Protein AF-A0A9D8MTL0-F1 (afdb_monomer)

pLDDT: mean 80.17, std 18.73, range [33.59, 98.31]

Secondary structure (DSSP, 8-state):
-PPP---HHHHHHHHHTS-HHHHHHHHHHH-HHHH---HHHH-SSHHHHHHHH-TTSHHHHHHHHHHTS---HHHHHHHHHHHHHHHHHTT----TTSS---B---PPPPPHHHHHHS-HHHHHHPPP-----S-----SSS-----S-SSS----SS--S--BSSHHHHHHHHHHTHHHHHHHHH-

Mean predicted aligned error: 11.47 Å

Foldseek 3Di:
DDDDDDDLVRLLVQCVPDDPVSVVVSCVVPNVVSNDDQLLVQCLDLVSLCVQQDCPHPLNVVLVVPVVDPDALLVNLVSSLVSSLCSNQVNDDDDPPPDADWAAQDADADAPVRLVVDDPVVVVLDDHDHDDDDDPPPPPPDDDDDDPDDPPDDPDPDDDPRIHRDNVSNSSSCPSSVVSVCSNVPD

Sequence (187 aa):
MKELKISVENARAAYDNTDANGRELLEHLLGKEIFAQDIKDRVKTFEDAVKVLGNDNQAVIDYYAVADKTCTEDILAMCQLRVIAEALNEGWRPKFDGDECRFYPWFYIYTKKEYEELDEDEKKECRVVGRSGSHAYADGGVAYAYASDASSFSHTYVGSRLAFKTRELAEYCGKQFIEIWEKWLFA

Solvent-accessible surface area (backbone atoms only — not comparable to full-atom values): 11852 Å² total; per-residue (Å²): 134,88,84,86,86,81,53,70,68,59,52,44,53,51,47,73,74,43,57,74,68,53,33,55,51,47,32,72,74,65,41,58,71,76,66,59,67,57,56,73,80,61,42,74,50,70,67,33,16,45,65,72,57,35,80,83,30,65,54,45,45,52,34,53,64,48,65,78,44,99,63,57,67,28,61,51,24,48,35,51,51,50,30,39,43,50,39,67,34,70,80,64,73,93,64,97,84,68,93,66,73,74,22,51,61,78,85,82,71,46,39,74,67,59,52,69,72,45,53,77,66,55,48,73,73,52,74,90,50,78,62,88,79,78,84,85,83,65,96,65,95,79,77,87,83,92,78,94,77,92,75,89,81,76,91,66,93,70,76,69,97,60,63,21,84,39,63,66,56,12,50,47,52,45,63,71,43,37,74,44,50,48,38,43,75,70,108

Radius of gyration: 22.44 Å; Cα contacts (8 Å, |Δi|>4): 165; chains: 1; bounding box: 57×42×73 Å

Structure (mmCIF, N/CA/C/O backbone):
data_AF-A0A9D8MTL0-F1
#
_entry.id   AF-A0A9D8MTL0-F1
#
loop_
_atom_site.group_PDB
_atom_site.id
_atom_site.type_symbol
_atom_site.label_atom_id
_atom_site.label_alt_id
_atom_site.label_comp_id
_atom_site.label_asym_id
_atom_site.label_entity_id
_atom_site.label_seq_id
_atom_site.pdbx_PDB_ins_code
_atom_site.Cartn_x
_atom_site.Cartn_y
_atom_site.Cartn_z
_atom_site.occupancy
_atom_site.B_iso_or_equiv
_atom_site.auth_seq_id
_atom_site.auth_comp_id
_atom_site.auth_asym_id
_atom_site.auth_atom_id
_atom_site.pdbx_PDB_model_num
ATOM 1 N N . MET A 1 1 ? -28.447 12.277 35.520 1.00 63.25 1 MET A N 1
ATOM 2 C CA . MET A 1 1 ? -27.438 11.325 35.007 1.00 63.25 1 MET A CA 1
ATOM 3 C C . MET A 1 1 ? -26.127 12.095 34.885 1.00 63.25 1 MET A C 1
ATOM 5 O O . MET A 1 1 ? -26.194 13.246 34.474 1.00 63.25 1 MET A O 1
ATOM 9 N N . LYS A 1 2 ? -24.984 11.561 35.335 1.00 84.50 2 LYS A N 1
ATOM 10 C CA . LYS A 1 2 ? -23.681 12.218 35.115 1.00 84.50 2 LYS A CA 1
ATOM 11 C C . LYS A 1 2 ? -23.137 11.740 33.771 1.00 84.50 2 LYS A C 1
ATOM 13 O O . LYS A 1 2 ? -23.055 10.535 33.568 1.00 84.50 2 LYS A O 1
ATOM 18 N N . GLU A 1 3 ? -22.794 12.665 32.884 1.00 87.12 3 GLU A N 1
ATOM 19 C CA . GLU A 1 3 ? -22.150 12.347 31.607 1.00 87.12 3 GLU A CA 1
ATOM 20 C C . GLU A 1 3 ? -20.628 12.336 31.766 1.00 87.12 3 GLU A C 1
ATOM 22 O O . GLU A 1 3 ? -20.051 13.240 32.375 1.00 87.12 3 GLU A O 1
ATOM 27 N N . LEU A 1 4 ? -19.986 11.314 31.202 1.00 86.19 4 LEU A N 1
ATOM 28 C CA . LEU A 1 4 ? -18.536 11.225 31.052 1.00 86.19 4 LEU A CA 1
ATOM 29 C C . LEU A 1 4 ? -18.174 11.650 29.628 1.00 8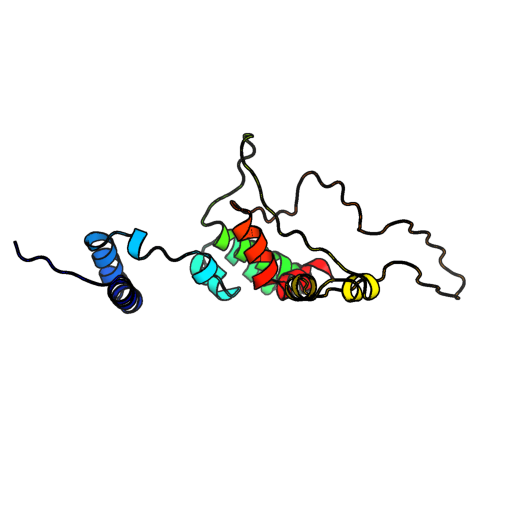6.19 4 LEU A C 1
ATOM 31 O O . LEU A 1 4 ? -18.710 11.107 28.667 1.00 86.19 4 LEU A O 1
ATOM 35 N N . LYS A 1 5 ? -17.270 12.624 29.497 1.00 91.25 5 LYS A N 1
ATOM 36 C CA . LYS A 1 5 ? -16.752 13.102 28.208 1.00 91.25 5 LYS A CA 1
ATOM 37 C C . LYS A 1 5 ? -15.286 12.694 28.082 1.00 91.25 5 LYS A C 1
ATOM 39 O O . LYS A 1 5 ? -14.500 12.987 28.980 1.00 91.25 5 LYS A O 1
ATOM 44 N N . ILE A 1 6 ? -14.931 12.044 26.979 1.00 92.25 6 ILE A N 1
ATOM 45 C CA . ILE A 1 6 ? -13.561 11.651 26.628 1.00 92.25 6 ILE A CA 1
ATOM 46 C C . ILE A 1 6 ? -13.243 12.174 25.221 1.00 92.25 6 ILE A C 1
ATOM 48 O O . ILE A 1 6 ? -14.133 12.217 24.373 1.00 92.25 6 ILE A O 1
ATOM 52 N N . SER A 1 7 ? -12.005 12.614 24.973 1.00 93.38 7 SER A N 1
ATOM 53 C CA . SER A 1 7 ? -11.565 12.974 23.619 1.00 93.38 7 SER A CA 1
ATOM 54 C C . SER A 1 7 ? -11.180 11.729 22.819 1.00 93.38 7 SER A C 1
ATOM 56 O O . SER A 1 7 ? -10.768 10.715 23.387 1.00 93.38 7 SER A O 1
ATOM 58 N N . VAL A 1 8 ? -11.266 11.820 21.490 1.00 88.19 8 VAL A N 1
ATOM 59 C CA . VAL A 1 8 ? -10.846 10.735 20.589 1.00 88.19 8 VAL A CA 1
ATOM 60 C C . VAL A 1 8 ? -9.357 10.424 20.761 1.00 88.19 8 VAL A C 1
ATOM 62 O O . VAL A 1 8 ? -8.993 9.252 20.774 1.00 88.19 8 VAL A O 1
ATOM 65 N N . GLU A 1 9 ? -8.497 11.431 20.966 1.00 90.38 9 GLU A N 1
ATOM 66 C CA . GLU A 1 9 ? -7.064 11.181 21.185 1.00 90.38 9 GLU A CA 1
ATOM 67 C C . GLU A 1 9 ? -6.814 10.372 22.460 1.00 90.38 9 GLU A C 1
ATOM 69 O O . GLU A 1 9 ? -6.042 9.418 22.434 1.00 90.38 9 GLU A O 1
ATOM 74 N N . ASN A 1 10 ? -7.503 10.695 23.559 1.00 94.06 10 ASN A N 1
ATOM 75 C CA . ASN A 1 10 ? -7.349 9.963 24.817 1.00 94.06 10 ASN A CA 1
ATOM 76 C C . ASN A 1 10 ? -7.907 8.539 24.717 1.00 94.06 10 ASN A C 1
ATOM 78 O O . ASN A 1 10 ? -7.313 7.610 25.262 1.00 94.06 10 ASN A O 1
ATOM 82 N N . ALA A 1 11 ? -9.023 8.356 24.003 1.00 93.06 11 ALA A N 1
ATOM 83 C CA . ALA A 1 11 ? -9.570 7.032 23.730 1.00 93.06 11 ALA A CA 1
ATOM 84 C C . ALA A 1 11 ? -8.576 6.180 22.924 1.00 93.06 11 ALA A C 1
ATOM 86 O O . ALA A 1 11 ? -8.290 5.047 23.309 1.00 93.06 11 ALA A O 1
ATOM 87 N N . ARG A 1 12 ? -7.995 6.735 21.852 1.00 89.75 12 ARG A N 1
ATOM 88 C CA . ARG A 1 12 ? -6.985 6.053 21.025 1.00 89.75 12 ARG A CA 1
ATOM 89 C C . ARG A 1 12 ? -5.712 5.745 21.807 1.00 89.75 12 ARG A C 1
ATOM 91 O O . ARG A 1 12 ? -5.243 4.618 21.766 1.00 89.75 12 ARG A O 1
ATOM 98 N N . ALA A 1 13 ? -5.214 6.689 22.603 1.00 92.19 13 ALA A N 1
ATOM 99 C CA . ALA A 1 13 ? -4.054 6.451 23.455 1.00 92.19 13 ALA A CA 1
ATOM 100 C C . ALA A 1 13 ? -4.301 5.304 24.451 1.00 92.19 13 ALA A C 1
ATOM 102 O O . ALA A 1 13 ? -3.425 4.463 24.642 1.00 92.19 13 ALA A O 1
ATOM 103 N N . ALA A 1 14 ? -5.491 5.225 25.057 1.00 93.81 14 ALA A N 1
ATOM 104 C CA . ALA A 1 14 ? -5.854 4.103 25.922 1.00 93.81 14 ALA A CA 1
ATOM 105 C C . ALA A 1 14 ? -5.923 2.774 25.149 1.00 93.81 14 ALA A C 1
ATOM 107 O O . ALA A 1 14 ? -5.453 1.753 25.645 1.00 93.81 14 ALA A O 1
ATOM 108 N N . TYR A 1 15 ? -6.459 2.802 23.927 1.00 91.81 15 TYR A N 1
ATOM 109 C CA . TYR A 1 15 ? -6.563 1.645 23.037 1.00 91.81 15 TYR A CA 1
ATOM 110 C C . TYR A 1 15 ? -5.197 1.092 22.596 1.00 91.81 15 TYR A C 1
ATOM 112 O O . TYR A 1 15 ? -4.970 -0.122 22.587 1.00 91.81 15 TYR A O 1
ATOM 120 N N . ASP A 1 16 ? -4.257 1.982 22.284 1.00 85.75 16 ASP A N 1
ATOM 121 C CA . ASP A 1 16 ? -2.909 1.614 21.848 1.00 85.75 16 ASP A CA 1
ATOM 122 C C . ASP A 1 16 ? -2.060 1.056 23.003 1.00 85.75 16 ASP A C 1
ATOM 124 O O . ASP A 1 16 ? -1.226 0.176 22.787 1.00 85.75 16 ASP A O 1
ATOM 128 N N . ASN A 1 17 ? -2.313 1.512 24.237 1.00 92.38 17 ASN A N 1
ATOM 129 C CA . ASN A 1 17 ? -1.558 1.147 25.444 1.00 92.38 17 ASN A CA 1
ATOM 130 C C . ASN A 1 17 ? -2.223 0.054 26.301 1.00 92.38 17 ASN A C 1
ATOM 132 O O . ASN A 1 17 ? -1.900 -0.089 27.483 1.00 92.38 17 ASN A O 1
ATOM 136 N N . THR A 1 18 ? -3.150 -0.717 25.736 1.00 90.94 18 THR A N 1
ATOM 137 C CA . THR A 1 18 ? -3.820 -1.816 26.441 1.00 90.94 18 THR A CA 1
ATOM 138 C C . THR A 1 18 ? -3.686 -3.154 25.709 1.00 90.94 18 THR A C 1
ATOM 140 O O . THR A 1 18 ? -3.213 -3.221 24.571 1.00 90.94 18 THR A O 1
ATOM 143 N N . ASP A 1 19 ? -4.045 -4.236 26.398 1.00 87.50 19 ASP A N 1
ATOM 144 C CA . ASP A 1 19 ? -4.010 -5.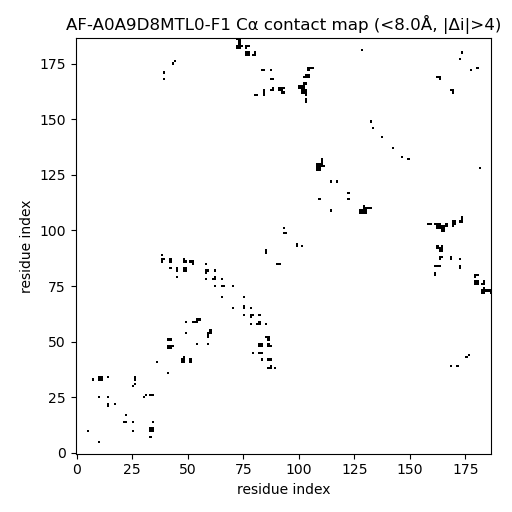599 25.869 1.00 87.50 19 ASP A CA 1
ATOM 145 C C . ASP A 1 19 ? -5.276 -5.928 25.052 1.00 87.50 19 ASP A C 1
ATOM 147 O O . ASP A 1 19 ? -6.137 -5.077 24.825 1.00 87.50 19 ASP A O 1
ATOM 151 N N . ALA A 1 20 ? -5.398 -7.167 24.567 1.00 84.44 20 ALA A N 1
ATOM 152 C CA . ALA A 1 20 ? -6.538 -7.572 23.742 1.00 84.44 20 ALA A CA 1
ATOM 153 C C . ALA A 1 20 ? -7.890 -7.403 24.463 1.00 84.44 20 ALA A C 1
ATOM 155 O O . ALA A 1 20 ? -8.849 -6.936 23.851 1.00 84.44 20 ALA A O 1
ATOM 156 N N . ASN A 1 21 ? -7.945 -7.708 25.763 1.00 92.50 21 ASN A N 1
ATOM 157 C CA . ASN A 1 21 ? -9.164 -7.580 26.561 1.00 92.50 21 ASN A CA 1
ATOM 158 C C . ASN A 1 21 ? -9.529 -6.105 26.771 1.00 92.50 21 ASN A C 1
ATOM 160 O O . ASN A 1 21 ? -10.698 -5.729 26.687 1.00 92.50 21 ASN A O 1
ATOM 164 N N . GLY A 1 22 ? -8.534 -5.251 27.024 1.00 93.38 22 GLY A N 1
ATOM 165 C CA . GLY A 1 22 ? -8.748 -3.812 27.141 1.00 93.38 22 GLY A CA 1
ATOM 166 C C . GLY A 1 22 ? -9.211 -3.178 25.831 1.00 93.38 22 GLY A C 1
ATOM 167 O O . GLY A 1 22 ? -10.090 -2.317 25.847 1.00 93.38 22 GLY A O 1
ATOM 168 N N . ARG A 1 23 ? -8.686 -3.638 24.691 1.00 91.06 23 ARG A N 1
ATOM 169 C CA . ARG A 1 23 ? -9.137 -3.198 23.364 1.00 91.06 23 ARG A CA 1
ATOM 170 C C . ARG A 1 23 ? -10.587 -3.586 23.114 1.00 91.06 23 ARG A C 1
ATOM 172 O O . ARG A 1 23 ? -11.375 -2.722 22.746 1.00 91.06 23 ARG A O 1
ATOM 179 N N . GLU A 1 24 ? -10.957 -4.835 23.386 1.00 92.38 24 GLU A N 1
ATOM 180 C CA . GLU A 1 24 ? -12.338 -5.309 23.236 1.00 92.38 24 GLU A CA 1
ATOM 181 C C . GLU A 1 24 ? -13.316 -4.512 24.116 1.00 92.38 24 GLU A C 1
ATOM 183 O O . GLU A 1 24 ? -14.379 -4.093 23.654 1.00 92.38 24 GLU A O 1
ATOM 188 N N . LEU A 1 25 ? -12.932 -4.219 25.364 1.00 95.69 25 LEU A N 1
ATOM 189 C CA . LEU A 1 25 ? -13.728 -3.377 26.257 1.00 95.69 25 LEU A CA 1
ATOM 190 C C . LEU A 1 25 ? -13.912 -1.959 25.698 1.00 95.69 25 LEU A C 1
ATOM 192 O O . LEU A 1 25 ? -15.022 -1.426 25.721 1.00 95.69 25 LEU A O 1
ATOM 196 N N . LEU A 1 26 ? -12.840 -1.335 25.205 1.00 94.94 26 LEU A N 1
ATOM 197 C CA . LEU A 1 26 ? -12.890 0.016 24.645 1.00 94.94 26 LEU A CA 1
ATOM 198 C C . LEU A 1 26 ? -13.729 0.069 23.364 1.00 94.94 26 LEU A C 1
ATOM 200 O O . LEU A 1 26 ? -14.553 0.973 23.231 1.00 94.94 26 LEU A O 1
ATOM 204 N N . GLU A 1 27 ? -13.596 -0.918 22.477 1.00 93.38 27 GLU A N 1
ATOM 205 C CA . GLU A 1 27 ? -14.459 -1.084 21.302 1.00 93.38 27 GLU A CA 1
ATOM 206 C C . GLU A 1 27 ? -15.937 -1.196 21.688 1.00 93.38 27 GLU A C 1
ATOM 208 O O . GLU A 1 27 ? -16.784 -0.560 21.063 1.00 93.38 27 GLU A O 1
ATOM 213 N N . HIS A 1 28 ? -16.259 -1.970 22.729 1.00 95.69 28 HIS A N 1
ATOM 214 C CA . HIS A 1 28 ? -17.636 -2.143 23.192 1.00 95.69 28 HIS A CA 1
ATOM 215 C C . HIS A 1 28 ? -18.212 -0.871 23.837 1.00 95.69 28 HIS A C 1
ATOM 217 O O . HIS A 1 28 ? -19.406 -0.600 23.721 1.00 95.69 28 HIS A O 1
ATOM 223 N N . LEU A 1 29 ? -17.384 -0.089 24.536 1.00 94.19 29 LEU A N 1
ATOM 224 C CA . LEU A 1 29 ? -17.818 1.135 25.218 1.00 94.19 29 LEU A CA 1
ATOM 225 C C . LEU A 1 29 ? -17.939 2.341 24.285 1.00 94.19 29 LEU A C 1
ATOM 227 O O . LEU A 1 29 ? -18.818 3.177 24.491 1.00 94.19 29 LEU A O 1
ATOM 231 N N . LEU A 1 30 ? -17.026 2.464 23.321 1.00 92.81 30 LEU A N 1
ATOM 232 C CA . LEU A 1 30 ? -16.841 3.681 22.529 1.00 92.81 30 LEU A CA 1
ATOM 233 C C . LEU A 1 30 ? -17.130 3.485 21.036 1.00 92.81 30 LEU A C 1
ATOM 235 O O . LEU A 1 30 ? -17.193 4.474 20.316 1.00 92.81 30 LEU A O 1
ATOM 239 N N . GLY A 1 31 ? -17.346 2.249 20.586 1.00 91.00 31 GLY A N 1
ATOM 240 C CA . GLY A 1 31 ? -17.546 1.919 19.178 1.00 91.00 31 GLY A CA 1
ATOM 241 C C . GLY A 1 31 ? -16.225 1.654 18.456 1.00 91.00 31 GLY A C 1
ATOM 242 O O . GLY A 1 31 ? -15.218 2.336 18.665 1.00 91.00 31 GLY A O 1
ATOM 243 N N . LYS A 1 32 ? -16.213 0.638 17.587 1.00 87.25 32 LYS A N 1
ATOM 244 C CA . LYS A 1 32 ? -15.017 0.228 16.824 1.00 87.25 32 LYS A CA 1
ATOM 245 C C . LYS A 1 32 ? -14.547 1.320 15.867 1.00 87.25 32 LYS A C 1
ATOM 247 O O . LYS A 1 32 ? -13.356 1.470 15.621 1.00 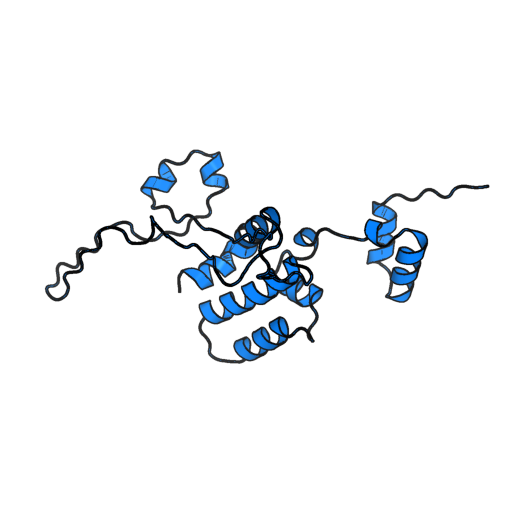87.25 32 LYS A O 1
ATOM 252 N N . GLU A 1 33 ? -15.482 2.110 15.356 1.00 85.00 33 GLU A N 1
ATOM 253 C CA . GLU A 1 33 ? -15.264 3.208 14.423 1.00 85.00 33 GLU A CA 1
ATOM 254 C C . GLU A 1 33 ? -14.384 4.327 14.993 1.00 85.00 33 GLU A C 1
ATOM 256 O O . GLU A 1 33 ? -13.641 4.952 14.241 1.00 85.00 33 GLU A O 1
ATOM 261 N N . ILE A 1 34 ? -14.386 4.548 16.314 1.00 85.75 34 ILE A N 1
ATOM 262 C CA . ILE A 1 34 ? -13.514 5.552 16.950 1.00 85.75 34 ILE A CA 1
ATOM 263 C C . ILE A 1 34 ? -12.036 5.146 16.836 1.00 85.75 34 ILE A C 1
ATOM 265 O O . ILE A 1 34 ? -11.143 5.996 16.688 1.00 85.75 34 ILE A O 1
ATOM 269 N N . PHE A 1 35 ? -11.789 3.837 16.857 1.00 84.81 35 PHE A N 1
ATOM 270 C CA . PHE A 1 35 ? -10.465 3.227 16.763 1.00 84.81 35 PHE A CA 1
ATOM 271 C C . PHE A 1 35 ? -10.103 2.802 15.341 1.00 84.81 35 PHE A C 1
ATOM 273 O O . PHE A 1 35 ? -8.955 2.428 15.100 1.00 84.81 35 PHE A O 1
ATOM 280 N N . ALA A 1 36 ? -11.039 2.895 14.391 1.00 78.81 36 ALA A N 1
ATOM 281 C CA . ALA A 1 36 ? -10.755 2.683 12.983 1.00 78.81 36 ALA A CA 1
ATOM 282 C C . ALA A 1 36 ? -9.761 3.756 12.513 1.00 78.81 36 ALA A C 1
ATOM 284 O O . ALA A 1 36 ? -10.078 4.943 12.401 1.00 78.81 36 ALA A O 1
ATOM 285 N N . GLN A 1 37 ? -8.518 3.334 12.302 1.00 80.69 37 GLN A N 1
ATOM 286 C CA . GLN A 1 37 ? -7.493 4.147 11.666 1.00 80.69 37 GLN A CA 1
ATOM 287 C C . GLN A 1 37 ? -7.555 3.928 10.159 1.00 80.69 37 GLN A C 1
ATOM 289 O O . GLN A 1 37 ? -7.810 2.810 9.702 1.00 80.69 37 GLN A O 1
ATOM 294 N N . ASP A 1 38 ? -7.289 4.992 9.406 1.00 89.31 38 ASP A N 1
ATOM 295 C CA . ASP A 1 38 ? -7.138 4.896 7.961 1.00 89.31 38 ASP A CA 1
ATOM 296 C C . ASP A 1 38 ? -6.025 3.884 7.640 1.00 89.31 38 ASP A C 1
ATOM 298 O O . ASP A 1 38 ? -4.966 3.861 8.277 1.00 89.31 38 ASP A O 1
ATOM 302 N N . ILE A 1 39 ? -6.264 3.009 6.666 1.00 93.94 39 ILE A N 1
ATOM 303 C CA . ILE A 1 39 ? -5.302 1.974 6.292 1.00 93.94 39 ILE A CA 1
ATOM 304 C C . ILE A 1 39 ? -3.957 2.563 5.832 1.00 93.94 39 ILE A C 1
ATOM 306 O O . ILE A 1 39 ? -2.916 1.956 6.074 1.00 93.94 39 ILE A O 1
ATOM 310 N N . LYS A 1 40 ? -3.950 3.777 5.268 1.00 94.94 40 LYS A N 1
ATOM 311 C CA . LYS A 1 40 ? -2.738 4.518 4.879 1.00 94.94 40 LYS A CA 1
ATOM 312 C C . LYS A 1 40 ? -1.935 5.021 6.085 1.00 94.94 40 LYS A C 1
ATOM 314 O O . LYS A 1 40 ? -0.731 5.239 5.978 1.00 94.94 40 LYS A O 1
ATOM 319 N N . ASP A 1 41 ? -2.571 5.200 7.242 1.00 92.81 41 ASP A N 1
ATOM 320 C CA . ASP A 1 41 ? -1.857 5.522 8.483 1.00 92.81 41 ASP A CA 1
ATOM 321 C C . ASP A 1 41 ? -1.221 4.278 9.103 1.00 92.81 41 ASP A C 1
ATOM 323 O O . ASP A 1 41 ? -0.173 4.372 9.747 1.00 92.81 41 ASP A O 1
ATOM 327 N N . ARG A 1 42 ? -1.847 3.119 8.878 1.00 93.94 42 ARG A N 1
ATOM 328 C CA . ARG A 1 42 ? -1.421 1.818 9.399 1.00 93.94 42 ARG A CA 1
ATOM 329 C C . ARG A 1 42 ? -0.364 1.131 8.542 1.00 93.94 42 ARG A C 1
ATOM 331 O O . ARG A 1 42 ? 0.342 0.300 9.091 1.00 93.94 42 ARG A O 1
ATOM 338 N N . VAL A 1 43 ? -0.291 1.423 7.240 1.00 97.44 43 VAL A N 1
ATOM 339 C CA . VAL A 1 43 ? 0.586 0.746 6.268 1.00 97.44 43 VAL A CA 1
ATOM 340 C C . VAL A 1 43 ? 1.503 1.761 5.589 1.00 97.44 43 VAL A C 1
ATOM 342 O O . VAL A 1 43 ? 1.185 2.252 4.510 1.00 97.44 43 VAL A O 1
ATOM 345 N N . LYS A 1 44 ? 2.647 2.071 6.214 1.00 97.31 44 LYS A N 1
ATOM 346 C CA . LYS A 1 44 ? 3.657 3.001 5.670 1.00 97.31 44 LYS A CA 1
ATOM 347 C C . LYS A 1 44 ? 4.895 2.277 5.158 1.00 97.31 44 LYS A C 1
ATOM 349 O O . LYS A 1 44 ? 5.561 2.779 4.254 1.00 97.31 44 LYS A O 1
ATOM 354 N N . THR A 1 45 ? 5.193 1.107 5.713 1.00 98.25 45 THR A N 1
ATOM 355 C CA . THR A 1 45 ? 6.273 0.225 5.259 1.00 98.25 45 THR A CA 1
ATOM 356 C C . THR A 1 45 ? 5.742 -1.142 4.831 1.00 98.25 45 THR A C 1
ATOM 358 O O . THR A 1 45 ? 4.564 -1.470 4.995 1.00 98.25 45 THR A O 1
ATOM 361 N N . PHE A 1 46 ? 6.620 -1.957 4.251 1.00 98.00 46 PHE A N 1
ATOM 362 C CA . PHE A 1 46 ? 6.297 -3.344 3.937 1.00 98.00 46 PHE A CA 1
ATOM 363 C C . PHE A 1 46 ? 6.011 -4.159 5.213 1.00 98.00 46 PHE A C 1
ATOM 365 O O . PHE A 1 46 ? 5.060 -4.937 5.257 1.00 98.00 46 PHE A O 1
ATOM 372 N N . GLU A 1 47 ? 6.781 -3.939 6.279 1.00 98.12 47 GLU A N 1
ATOM 373 C CA . GLU A 1 47 ? 6.609 -4.606 7.574 1.00 98.12 47 GLU A CA 1
ATOM 374 C C . GLU A 1 47 ? 5.264 -4.254 8.216 1.00 98.12 47 GLU A C 1
ATOM 376 O O . GLU A 1 47 ? 4.625 -5.115 8.826 1.00 98.12 47 GLU A O 1
ATOM 381 N N . ASP A 1 48 ? 4.795 -3.017 8.035 1.00 97.88 48 ASP A N 1
ATOM 382 C CA . ASP A 1 48 ? 3.459 -2.619 8.465 1.00 97.88 48 ASP A CA 1
ATOM 383 C C . ASP A 1 48 ? 2.369 -3.424 7.741 1.00 97.88 48 ASP A C 1
ATOM 385 O O . ASP A 1 48 ? 1.424 -3.898 8.375 1.00 97.88 48 ASP A O 1
ATOM 389 N N . ALA A 1 49 ? 2.511 -3.635 6.426 1.00 98.25 49 ALA A N 1
ATOM 390 C CA . ALA A 1 49 ? 1.579 -4.454 5.650 1.00 98.25 49 ALA A CA 1
ATOM 391 C C . ALA A 1 49 ? 1.547 -5.907 6.154 1.00 98.25 49 ALA A C 1
ATOM 393 O O . ALA A 1 49 ? 0.468 -6.468 6.354 1.00 98.25 49 ALA A O 1
ATOM 394 N N . VAL A 1 50 ? 2.718 -6.494 6.434 1.00 97.94 50 VAL A N 1
ATOM 395 C CA . VAL A 1 50 ? 2.837 -7.836 7.034 1.00 97.94 50 VAL A CA 1
ATOM 396 C C . VAL A 1 50 ? 2.147 -7.888 8.399 1.00 97.94 50 VAL A C 1
ATOM 398 O O . VAL A 1 50 ? 1.392 -8.818 8.672 1.00 97.94 50 VAL A O 1
ATOM 401 N N . LYS A 1 51 ? 2.338 -6.871 9.247 1.00 96.06 51 LYS A N 1
ATOM 402 C CA . LYS A 1 51 ? 1.697 -6.787 10.567 1.00 96.06 51 LYS A CA 1
ATOM 403 C C . LYS A 1 51 ? 0.175 -6.663 10.474 1.00 96.06 51 LYS A C 1
ATOM 405 O O . LYS A 1 51 ? -0.526 -7.236 11.304 1.00 96.06 51 LYS A O 1
ATOM 410 N N . VAL A 1 52 ? -0.333 -5.908 9.500 1.00 94.62 52 VAL A N 1
ATOM 411 C CA . VAL A 1 52 ? -1.775 -5.756 9.265 1.00 94.62 52 VAL A CA 1
ATOM 412 C C . VAL A 1 52 ? -2.409 -7.066 8.802 1.00 94.62 52 VAL A C 1
ATOM 414 O O . VAL A 1 52 ? -3.523 -7.366 9.228 1.00 94.62 52 VAL A O 1
ATOM 417 N N . LEU A 1 53 ? -1.722 -7.832 7.952 1.00 95.69 53 LEU A N 1
ATOM 418 C CA . LEU A 1 53 ? -2.253 -9.077 7.393 1.00 95.69 53 LEU A CA 1
ATOM 419 C C . LEU A 1 53 ? -2.052 -10.302 8.290 1.00 95.69 53 LEU A C 1
ATOM 421 O O . LEU A 1 53 ? -2.897 -11.192 8.268 1.00 95.69 53 LEU A O 1
ATOM 425 N N . GLY A 1 54 ? -0.969 -10.345 9.066 1.00 94.88 54 GLY A N 1
ATOM 426 C CA . GLY A 1 54 ? -0.576 -11.514 9.851 1.00 94.88 54 GLY A CA 1
ATOM 427 C C . GLY A 1 54 ? 0.285 -12.512 9.065 1.00 94.88 54 GLY A C 1
ATOM 428 O O . GLY A 1 54 ? 0.258 -12.572 7.837 1.00 94.88 54 GLY A O 1
ATOM 429 N N . ASN A 1 55 ? 1.071 -13.313 9.792 1.00 93.06 55 ASN A N 1
ATOM 430 C CA . ASN A 1 55 ? 2.012 -14.284 9.210 1.00 93.06 55 ASN A CA 1
ATOM 431 C C . ASN A 1 55 ? 1.327 -15.509 8.580 1.00 93.06 55 ASN A C 1
ATOM 433 O O . ASN A 1 55 ? 1.961 -16.251 7.837 1.00 93.06 55 ASN A O 1
ATOM 437 N N . ASP A 1 56 ? 0.059 -15.743 8.904 1.00 94.50 56 ASP A N 1
ATOM 438 C CA . ASP A 1 56 ? -0.787 -16.803 8.357 1.00 94.50 56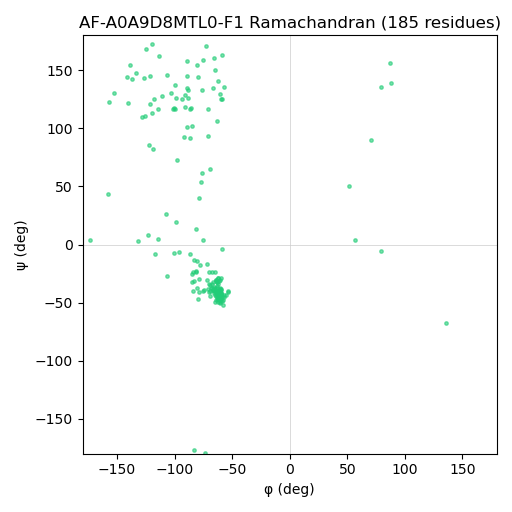 ASP A CA 1
ATOM 439 C C . ASP A 1 56 ? -1.492 -16.394 7.053 1.00 94.50 56 ASP A C 1
ATOM 441 O O . ASP A 1 56 ? -2.081 -17.238 6.376 1.00 94.50 56 ASP A O 1
ATOM 445 N N . ASN A 1 57 ? -1.406 -15.119 6.656 1.00 96.81 57 ASN A N 1
ATOM 446 C CA . ASN A 1 57 ? -1.922 -14.661 5.373 1.00 96.81 57 ASN A CA 1
ATOM 447 C C . ASN A 1 57 ? -1.126 -15.268 4.201 1.00 96.81 57 ASN A C 1
ATOM 449 O O . ASN A 1 57 ? 0.105 -15.237 4.173 1.00 96.81 57 ASN A O 1
ATOM 453 N N . GLN A 1 58 ? -1.836 -15.759 3.181 1.00 96.50 58 GLN A N 1
ATOM 454 C CA . GLN A 1 58 ? -1.219 -16.454 2.049 1.00 96.50 58 GLN A CA 1
ATOM 455 C C . GLN A 1 58 ? -0.219 -15.588 1.267 1.00 96.50 58 GLN A C 1
ATOM 457 O O . GLN A 1 58 ? 0.814 -16.101 0.850 1.00 96.50 58 GLN A O 1
ATOM 462 N N . ALA A 1 59 ? -0.472 -14.288 1.077 1.00 95.38 59 ALA A N 1
ATOM 463 C CA . ALA A 1 59 ? 0.469 -13.416 0.370 1.00 95.38 59 ALA A CA 1
ATOM 464 C C . ALA A 1 59 ? 1.768 -13.206 1.166 1.00 95.38 59 ALA A C 1
ATOM 466 O O . ALA A 1 59 ? 2.843 -13.118 0.573 1.00 95.38 59 ALA A O 1
ATOM 467 N N . VAL A 1 60 ? 1.675 -13.166 2.499 1.00 97.56 60 VAL A N 1
ATOM 468 C CA . VAL A 1 60 ? 2.836 -13.076 3.397 1.00 97.56 60 VAL A CA 1
ATOM 469 C C . VAL A 1 60 ? 3.642 -14.377 3.361 1.00 97.56 60 VAL A C 1
ATOM 471 O O . VAL A 1 60 ? 4.864 -14.338 3.218 1.00 97.56 60 VAL A O 1
ATOM 474 N N . ILE A 1 61 ? 2.965 -15.529 3.408 1.00 97.19 61 ILE A N 1
ATOM 475 C CA . ILE A 1 61 ? 3.595 -16.851 3.269 1.00 97.19 61 ILE A CA 1
ATOM 476 C C . ILE A 1 61 ? 4.320 -16.967 1.922 1.00 97.19 61 ILE A C 1
ATOM 478 O O . ILE A 1 61 ? 5.489 -17.353 1.887 1.00 97.19 61 ILE A O 1
ATOM 482 N N . ASP A 1 62 ? 3.651 -16.600 0.823 1.00 94.88 62 ASP A N 1
ATOM 483 C CA . ASP A 1 62 ? 4.233 -16.606 -0.522 1.00 94.88 62 ASP A CA 1
ATOM 484 C C . ASP A 1 62 ? 5.497 -15.735 -0.584 1.00 94.88 62 ASP A C 1
ATOM 486 O O . ASP A 1 62 ? 6.507 -16.155 -1.150 1.00 94.88 62 ASP A O 1
ATOM 490 N N . TYR A 1 63 ? 5.456 -14.530 0.001 1.00 95.94 63 TYR A N 1
ATOM 491 C CA . TYR A 1 63 ? 6.608 -13.631 0.043 1.00 95.94 63 TYR A CA 1
ATOM 492 C C . TYR A 1 63 ? 7.805 -14.286 0.735 1.00 95.94 63 TYR A C 1
ATOM 494 O O . TYR A 1 63 ? 8.880 -14.335 0.142 1.00 95.94 63 TYR A O 1
ATOM 502 N N . TYR A 1 64 ? 7.630 -14.827 1.944 1.00 95.25 64 TYR A N 1
ATOM 503 C CA . TYR A 1 64 ? 8.741 -15.440 2.677 1.00 95.25 64 TYR A CA 1
ATOM 504 C C . TYR A 1 64 ? 9.276 -16.694 1.974 1.00 95.25 64 TYR A C 1
ATOM 506 O O . TYR A 1 64 ? 10.486 -16.884 1.898 1.00 95.25 64 TYR A O 1
ATOM 514 N N . ALA A 1 65 ? 8.403 -17.494 1.353 1.00 94.25 65 ALA A N 1
ATOM 515 C CA . ALA A 1 65 ? 8.826 -18.649 0.562 1.00 94.25 65 ALA A CA 1
ATOM 516 C C . ALA A 1 65 ? 9.689 -18.264 -0.655 1.00 94.25 65 ALA A C 1
ATOM 518 O O . ALA A 1 65 ? 10.584 -19.020 -1.041 1.00 94.25 65 ALA A O 1
ATOM 519 N N . VAL A 1 66 ? 9.418 -17.107 -1.269 1.00 92.25 66 VAL A N 1
ATOM 520 C CA . VAL A 1 66 ? 10.208 -16.554 -2.380 1.00 92.25 66 VAL A CA 1
ATOM 521 C C . VAL A 1 66 ? 11.491 -15.892 -1.872 1.00 92.25 66 VAL A C 1
ATOM 523 O O . VAL A 1 66 ? 12.548 -16.096 -2.468 1.00 92.25 66 VAL A O 1
ATOM 526 N N . ALA A 1 67 ? 11.418 -15.156 -0.761 1.00 89.25 67 ALA A N 1
ATOM 527 C CA . ALA A 1 67 ? 12.556 -14.487 -0.133 1.00 89.25 67 ALA A CA 1
ATOM 528 C C . ALA A 1 67 ? 13.645 -15.461 0.336 1.00 89.25 67 ALA A C 1
ATOM 530 O O . ALA A 1 67 ? 14.829 -15.148 0.249 1.00 89.25 67 ALA A O 1
ATOM 531 N N . ASP A 1 68 ? 13.259 -16.674 0.729 1.00 84.00 68 ASP A N 1
ATOM 532 C CA . ASP A 1 68 ? 14.182 -17.751 1.100 1.00 84.00 68 ASP A CA 1
ATOM 533 C C . ASP A 1 68 ? 14.877 -18.423 -0.110 1.00 84.00 68 ASP A C 1
ATOM 535 O O . ASP A 1 68 ? 15.615 -19.404 0.039 1.00 84.00 68 ASP A O 1
ATOM 539 N N . LYS A 1 69 ? 14.647 -17.937 -1.338 1.00 81.50 69 LYS A N 1
ATOM 540 C CA . LYS A 1 69 ? 15.274 -18.424 -2.579 1.00 81.50 69 LYS A CA 1
ATOM 541 C C . LYS A 1 69 ? 16.196 -17.367 -3.184 1.00 81.50 69 LYS A C 1
ATOM 543 O O . LYS A 1 69 ? 16.069 -16.177 -2.932 1.00 81.50 69 LYS A O 1
ATOM 548 N N . THR A 1 70 ? 17.090 -17.796 -4.075 1.00 80.19 70 THR A N 1
ATOM 549 C CA . THR A 1 70 ? 17.927 -16.908 -4.902 1.00 80.19 70 THR A CA 1
ATOM 550 C C . THR A 1 70 ? 17.110 -16.299 -6.050 1.00 80.19 70 THR A C 1
ATOM 552 O O . THR A 1 70 ? 17.354 -16.603 -7.219 1.00 80.19 70 THR A O 1
ATOM 555 N N . CYS A 1 71 ? 16.077 -15.523 -5.724 1.00 84.56 71 CYS A N 1
ATOM 556 C CA . CYS A 1 71 ? 15.300 -14.771 -6.705 1.00 84.56 71 CYS A CA 1
ATOM 557 C C . CYS A 1 71 ? 15.906 -13.379 -6.937 1.00 84.56 71 CYS A C 1
ATOM 559 O O . CYS A 1 71 ? 16.685 -12.874 -6.130 1.00 84.56 71 CYS A O 1
ATOM 561 N N . THR A 1 72 ? 15.586 -12.791 -8.085 1.00 90.31 72 THR A N 1
ATOM 562 C CA . THR A 1 72 ? 16.017 -11.443 -8.460 1.00 90.31 72 THR A CA 1
ATOM 563 C C . THR A 1 72 ? 15.216 -10.380 -7.700 1.00 90.31 72 THR A C 1
ATOM 565 O O . THR A 1 72 ? 14.122 -10.646 -7.191 1.00 90.31 72 THR A O 1
ATOM 568 N N . GLU A 1 73 ? 15.768 -9.167 -7.596 1.00 90.75 73 GLU A N 1
ATOM 569 C CA . GLU A 1 73 ? 15.168 -8.080 -6.808 1.00 90.75 73 GLU A CA 1
ATOM 570 C C . GLU A 1 73 ? 13.769 -7.671 -7.297 1.00 90.75 73 GLU A C 1
ATOM 572 O O . GLU A 1 73 ? 12.925 -7.311 -6.479 1.00 90.75 73 GLU A O 1
ATOM 577 N N . ASP A 1 74 ? 13.478 -7.791 -8.594 1.00 89.69 74 ASP A N 1
ATOM 578 C CA . ASP A 1 74 ? 12.153 -7.523 -9.165 1.00 89.69 74 ASP A CA 1
ATOM 579 C C . ASP A 1 74 ? 11.091 -8.519 -8.723 1.00 89.69 74 ASP A C 1
ATOM 581 O O . ASP A 1 74 ? 9.949 -8.136 -8.462 1.00 89.69 74 ASP A O 1
ATOM 585 N N . ILE A 1 75 ? 11.458 -9.795 -8.597 1.00 92.31 75 ILE A N 1
ATOM 586 C CA . ILE A 1 75 ? 10.541 -10.836 -8.136 1.00 92.31 75 ILE A CA 1
ATOM 587 C C . ILE A 1 75 ? 10.219 -10.622 -6.656 1.00 92.31 75 ILE A C 1
ATOM 589 O O . ILE A 1 75 ? 9.053 -10.733 -6.262 1.00 92.31 75 ILE A O 1
ATOM 593 N N . LEU A 1 76 ? 11.217 -10.244 -5.849 1.00 93.94 76 LEU A N 1
ATOM 594 C CA . LEU A 1 76 ? 10.999 -9.838 -4.458 1.00 93.94 76 LEU A CA 1
ATOM 595 C C . LEU A 1 76 ? 10.081 -8.620 -4.380 1.00 93.94 76 LEU A C 1
ATOM 597 O O . LEU A 1 76 ? 9.079 -8.662 -3.666 1.00 93.94 76 LEU A O 1
ATOM 601 N N . ALA A 1 77 ? 10.378 -7.573 -5.151 1.00 94.31 77 ALA A N 1
ATOM 602 C CA . ALA A 1 77 ? 9.601 -6.342 -5.179 1.00 94.31 77 ALA A CA 1
ATOM 603 C C . ALA A 1 77 ? 8.142 -6.590 -5.594 1.00 94.31 77 ALA A C 1
ATOM 605 O O . ALA A 1 77 ? 7.217 -6.104 -4.943 1.00 94.31 77 ALA A O 1
ATOM 606 N N . MET A 1 78 ? 7.908 -7.429 -6.607 1.00 93.31 78 MET A N 1
ATOM 607 C CA . MET A 1 78 ? 6.562 -7.844 -7.007 1.00 93.31 78 MET A CA 1
ATOM 608 C C . MET A 1 78 ? 5.813 -8.530 -5.853 1.00 93.31 78 MET A C 1
ATOM 610 O O . MET A 1 78 ? 4.637 -8.239 -5.616 1.00 93.31 78 MET A O 1
ATOM 614 N N . CYS A 1 79 ? 6.465 -9.443 -5.126 1.00 95.31 79 CYS A N 1
ATOM 615 C CA . CYS A 1 79 ? 5.860 -10.107 -3.970 1.00 95.31 79 CYS A CA 1
ATOM 616 C C . CYS A 1 79 ? 5.574 -9.123 -2.827 1.00 95.31 79 CYS A C 1
ATOM 618 O O . CYS A 1 79 ? 4.495 -9.191 -2.238 1.00 95.31 79 CYS A O 1
ATOM 620 N N . GLN A 1 80 ? 6.469 -8.167 -2.561 1.00 96.69 80 GLN A N 1
ATOM 621 C CA . GLN A 1 80 ? 6.231 -7.109 -1.574 1.00 96.69 80 GLN A CA 1
ATOM 622 C C . GLN A 1 80 ? 5.002 -6.270 -1.939 1.00 96.69 80 GLN A C 1
ATOM 624 O O . GLN A 1 80 ? 4.119 -6.066 -1.104 1.00 96.69 80 GLN A O 1
ATOM 629 N N . LEU A 1 81 ? 4.892 -5.842 -3.200 1.00 96.50 81 LEU A N 1
ATOM 630 C CA . LEU A 1 81 ? 3.753 -5.059 -3.679 1.00 96.50 81 LEU A CA 1
ATOM 631 C C . LEU A 1 81 ? 2.427 -5.827 -3.597 1.00 96.50 81 LEU A C 1
ATOM 633 O O . LEU A 1 81 ? 1.397 -5.216 -3.318 1.00 96.50 81 LEU A O 1
ATOM 637 N N . ARG A 1 82 ? 2.428 -7.158 -3.774 1.00 95.38 82 ARG A N 1
ATOM 638 C CA . ARG A 1 82 ? 1.231 -7.996 -3.559 1.00 95.38 82 ARG A CA 1
ATOM 639 C C . ARG A 1 82 ? 0.746 -7.937 -2.112 1.00 95.38 82 ARG A C 1
ATOM 641 O O . ARG A 1 82 ? -0.443 -7.731 -1.891 1.00 95.38 82 ARG A O 1
ATOM 648 N N . VAL A 1 83 ? 1.656 -8.086 -1.149 1.00 97.62 83 VAL A N 1
ATOM 649 C CA . VAL A 1 83 ? 1.345 -8.000 0.290 1.00 97.62 83 VAL A CA 1
ATOM 650 C C . VAL A 1 83 ? 0.819 -6.606 0.639 1.00 97.62 83 VAL A C 1
ATOM 652 O O . VAL A 1 83 ? -0.221 -6.478 1.280 1.00 97.62 83 VAL A O 1
ATOM 655 N N . ILE A 1 84 ? 1.488 -5.554 0.159 1.00 98.31 84 ILE A N 1
ATOM 656 C CA . ILE A 1 84 ? 1.079 -4.161 0.386 1.00 98.31 84 ILE A CA 1
ATOM 657 C C . ILE A 1 84 ? -0.313 -3.893 -0.193 1.00 98.31 84 ILE A C 1
ATOM 659 O O . ILE A 1 84 ? -1.179 -3.367 0.505 1.00 98.31 84 ILE A O 1
ATOM 663 N N . ALA A 1 85 ? -0.560 -4.272 -1.449 1.00 96.19 85 ALA A N 1
ATOM 664 C CA . ALA A 1 85 ? -1.856 -4.058 -2.084 1.00 96.19 85 ALA A CA 1
ATOM 665 C C . ALA A 1 85 ? -2.975 -4.832 -1.378 1.00 96.19 85 ALA A C 1
ATOM 667 O O . ALA A 1 85 ? -4.090 -4.328 -1.243 1.00 96.19 85 ALA A O 1
ATOM 668 N N . GLU A 1 86 ? -2.695 -6.046 -0.906 1.00 95.88 86 GLU A N 1
ATOM 669 C CA . GLU A 1 86 ? -3.647 -6.839 -0.138 1.00 95.88 86 GLU A CA 1
ATOM 670 C C . GLU A 1 86 ? -3.991 -6.187 1.210 1.00 95.88 86 GLU A C 1
ATOM 672 O O . GLU A 1 86 ? -5.175 -6.096 1.548 1.00 95.88 86 GLU A O 1
ATOM 677 N N . ALA A 1 87 ? -2.988 -5.668 1.926 1.00 96.94 87 ALA A N 1
ATOM 678 C CA . ALA A 1 87 ? -3.178 -4.936 3.176 1.00 96.94 87 ALA A CA 1
ATOM 679 C C . ALA A 1 87 ? -4.006 -3.661 2.963 1.00 96.94 87 ALA A C 1
ATOM 681 O O . ALA A 1 87 ? -5.015 -3.460 3.638 1.00 96.94 87 ALA A O 1
ATOM 682 N N . LEU A 1 88 ? -3.635 -2.841 1.973 1.00 97.12 88 LEU A N 1
ATOM 683 C CA . LEU A 1 88 ? -4.317 -1.583 1.644 1.00 97.12 88 LEU A CA 1
ATOM 684 C C . LEU A 1 88 ? -5.776 -1.780 1.207 1.00 97.12 88 LEU A C 1
ATOM 686 O O . LEU A 1 88 ? -6.615 -0.904 1.412 1.00 97.12 88 LEU A O 1
ATOM 690 N N . ASN A 1 89 ? -6.104 -2.924 0.607 1.00 95.06 89 ASN A N 1
ATOM 691 C CA . ASN A 1 89 ? -7.467 -3.220 0.176 1.00 95.06 89 ASN A CA 1
ATOM 692 C C . ASN A 1 89 ? -8.382 -3.720 1.299 1.00 95.06 89 ASN A C 1
ATOM 694 O O . ASN A 1 89 ? -9.601 -3.718 1.116 1.00 95.06 89 ASN A O 1
ATOM 698 N N . GLU A 1 90 ? -7.836 -4.113 2.452 1.00 93.19 90 GLU A N 1
ATOM 699 C CA . GLU A 1 90 ? -8.603 -4.589 3.613 1.00 93.19 90 GLU A CA 1
ATOM 700 C C . GLU A 1 90 ? -9.596 -5.704 3.244 1.00 93.19 90 GLU A C 1
ATOM 702 O O . GLU A 1 90 ? -10.795 -5.629 3.507 1.00 93.19 90 GLU A O 1
ATOM 707 N N . GLY A 1 91 ? -9.097 -6.728 2.548 1.00 89.50 91 GLY A N 1
ATOM 708 C CA . GLY A 1 91 ? -9.903 -7.872 2.110 1.00 89.50 91 GLY A CA 1
ATOM 709 C C . GLY A 1 91 ? -10.764 -7.617 0.870 1.00 89.50 91 GLY A C 1
ATOM 710 O O . GLY A 1 91 ? -11.339 -8.563 0.331 1.00 89.50 91 GLY A O 1
ATOM 711 N N . TRP A 1 92 ? -10.817 -6.385 0.353 1.00 91.81 92 TRP A N 1
ATOM 712 C CA . TRP A 1 92 ? -11.431 -6.140 -0.948 1.00 91.81 92 TRP A CA 1
ATOM 713 C C . TRP A 1 92 ? -10.672 -6.887 -2.056 1.00 91.81 92 TRP A C 1
ATOM 715 O O . TRP A 1 92 ? -9.437 -6.986 -2.059 1.00 91.81 92 TRP A O 1
ATOM 725 N N . ARG A 1 93 ? -11.437 -7.429 -3.003 1.00 86.25 93 ARG A N 1
ATOM 726 C CA . ARG A 1 93 ? -10.962 -8.054 -4.237 1.00 86.25 93 ARG A CA 1
ATOM 727 C C . ARG A 1 93 ? -11.920 -7.681 -5.366 1.00 86.25 93 ARG A C 1
ATOM 729 O O . ARG A 1 93 ? -13.124 -7.628 -5.104 1.00 86.25 93 ARG A O 1
ATOM 736 N N . PRO A 1 94 ? -11.407 -7.476 -6.589 1.00 81.56 94 PRO A N 1
ATOM 737 C CA . PRO A 1 94 ? -12.248 -7.170 -7.732 1.00 81.56 94 PRO A CA 1
ATOM 738 C C . PRO A 1 94 ? -13.236 -8.309 -8.004 1.00 81.56 94 PRO A C 1
ATOM 740 O O . PRO A 1 94 ? -12.850 -9.480 -8.094 1.00 81.56 94 PRO A O 1
ATOM 743 N N . LYS A 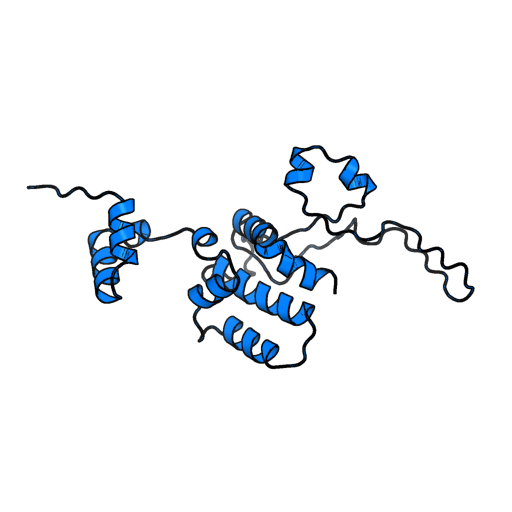1 95 ? -14.510 -7.956 -8.132 1.00 76.50 95 LYS A N 1
ATOM 744 C CA . LYS A 1 95 ? -15.607 -8.816 -8.562 1.00 76.50 95 LYS A CA 1
ATOM 745 C C . LYS A 1 95 ? -15.909 -8.506 -10.024 1.00 76.50 95 LYS A C 1
ATOM 747 O O . LYS A 1 95 ? -16.319 -7.417 -10.394 1.00 76.50 95 LYS A O 1
ATOM 752 N N . PHE A 1 96 ? -15.712 -9.485 -10.896 1.00 73.94 96 PHE A N 1
ATOM 753 C CA . PHE A 1 96 ? -15.921 -9.319 -12.339 1.00 73.94 96 PHE A CA 1
ATOM 754 C C . PHE A 1 96 ? -17.414 -9.379 -12.727 1.00 73.94 96 PHE A C 1
ATOM 756 O O . PHE A 1 96 ? -17.765 -10.001 -13.726 1.00 73.94 96 PHE A O 1
ATOM 763 N N . ASP A 1 97 ? -18.289 -8.774 -11.920 1.00 80.81 97 ASP A N 1
ATOM 764 C CA . ASP A 1 97 ? -19.749 -8.779 -12.068 1.00 80.81 97 ASP A CA 1
ATOM 765 C C . ASP A 1 97 ? -20.316 -7.490 -12.696 1.00 80.81 97 ASP A C 1
ATOM 767 O O . ASP A 1 97 ? -21.480 -7.479 -13.092 1.00 80.81 97 ASP A O 1
ATOM 771 N N . GLY A 1 98 ? -19.485 -6.461 -12.909 1.00 71.75 98 GLY A N 1
ATOM 772 C CA . GLY A 1 98 ? -19.746 -5.378 -13.866 1.00 71.75 98 GLY A CA 1
ATOM 773 C C . GLY A 1 98 ? -19.451 -3.978 -13.337 1.00 71.75 98 GLY A C 1
ATOM 774 O O . GLY A 1 98 ? -18.515 -3.333 -13.805 1.00 71.75 98 GLY A O 1
ATOM 775 N N . ASP A 1 99 ? -20.233 -3.514 -12.365 1.00 76.19 99 ASP A N 1
ATOM 776 C CA . ASP A 1 99 ? -20.327 -2.090 -11.998 1.00 76.19 99 ASP A CA 1
ATOM 777 C C . ASP A 1 99 ? -19.197 -1.577 -11.080 1.00 76.19 99 ASP A C 1
ATOM 779 O O . ASP A 1 99 ? -19.284 -0.482 -10.520 1.00 76.19 99 ASP A O 1
ATOM 783 N N . GLU A 1 100 ? -18.109 -2.334 -10.914 1.00 77.75 100 GLU A N 1
ATOM 784 C CA . GLU A 1 100 ? -16.980 -1.906 -10.089 1.00 77.75 100 GLU A CA 1
ATOM 785 C C . GLU A 1 100 ? -15.898 -1.140 -10.866 1.00 77.75 100 GLU A C 1
ATOM 787 O O . GLU A 1 100 ? -15.320 -1.594 -11.863 1.00 77.75 100 GLU A O 1
ATOM 792 N N . CYS A 1 101 ? -15.538 0.024 -10.329 1.00 80.69 101 CYS A N 1
ATOM 793 C CA . CYS A 1 101 ? -14.310 0.706 -10.703 1.00 80.69 101 CYS A CA 1
ATOM 794 C C . CYS A 1 101 ? -13.113 0.015 -10.044 1.00 80.69 101 CYS A C 1
ATOM 796 O O . CYS A 1 101 ? -13.107 -0.238 -8.840 1.00 80.69 101 CYS A O 1
ATOM 798 N N . ARG A 1 102 ? -12.070 -0.237 -10.835 1.00 84.00 102 ARG A N 1
ATOM 799 C CA . ARG A 1 102 ? -10.791 -0.784 -10.375 1.00 84.00 102 ARG A CA 1
ATOM 800 C C . ARG A 1 102 ? -9.707 0.235 -10.661 1.00 84.00 102 ARG A C 1
ATOM 802 O O . ARG A 1 102 ? -9.564 0.683 -11.798 1.00 84.00 102 ARG A O 1
ATOM 809 N N . PHE A 1 103 ? -8.969 0.607 -9.628 1.00 86.00 103 PHE A N 1
ATOM 810 C CA . PHE A 1 103 ? -7.920 1.610 -9.732 1.00 86.00 103 PHE A CA 1
ATOM 811 C C . PHE A 1 103 ? -6.551 0.946 -9.664 1.00 86.00 103 PHE A C 1
ATOM 813 O O . PHE A 1 103 ? -6.375 -0.048 -8.964 1.00 86.00 103 PHE A O 1
ATOM 820 N N . TYR A 1 104 ? -5.588 1.497 -10.392 1.00 84.12 104 TYR A N 1
ATOM 821 C CA . TYR A 1 104 ? -4.233 0.967 -10.493 1.00 84.12 104 TYR A CA 1
ATOM 822 C C . TYR A 1 104 ? -3.245 2.130 -10.415 1.00 84.12 104 TYR A C 1
ATOM 824 O O . TYR A 1 104 ? -3.539 3.191 -10.978 1.00 84.12 104 TYR A O 1
ATOM 832 N N . PRO A 1 105 ? -2.087 1.955 -9.761 1.00 85.62 105 PRO A N 1
ATOM 833 C CA . PRO A 1 105 ? -0.980 2.884 -9.902 1.00 85.62 105 PRO A CA 1
ATOM 834 C C . PRO A 1 105 ? -0.575 2.948 -11.375 1.00 85.62 105 PRO A C 1
ATOM 836 O O . PRO A 1 105 ? -0.327 1.917 -12.005 1.00 85.62 105 PRO A O 1
ATOM 839 N N . TRP A 1 106 ? -0.552 4.157 -11.928 1.00 77.06 106 TRP A N 1
ATOM 840 C CA . TRP A 1 106 ? -0.103 4.416 -13.288 1.00 77.06 106 TRP A CA 1
ATOM 841 C C . TRP A 1 106 ? 1.056 5.399 -13.228 1.00 77.06 106 TRP A C 1
ATOM 843 O O . TRP A 1 106 ? 0.907 6.494 -12.688 1.00 77.06 106 TRP A O 1
ATOM 853 N N . PHE A 1 107 ? 2.213 4.989 -13.741 1.00 76.38 107 PHE A N 1
ATOM 854 C CA . PHE A 1 107 ? 3.440 5.772 -13.660 1.00 76.38 107 PHE A CA 1
ATOM 855 C C . PHE A 1 107 ? 3.719 6.434 -15.001 1.00 76.38 107 PHE A C 1
ATOM 857 O O . PHE A 1 107 ? 3.716 5.772 -16.041 1.00 76.38 107 PHE A O 1
ATOM 864 N N . TYR A 1 108 ? 3.981 7.737 -14.959 1.00 69.94 108 TYR A N 1
ATOM 865 C CA . TYR A 1 108 ? 4.524 8.468 -16.092 1.00 69.94 108 TYR A CA 1
ATOM 866 C C . TYR A 1 108 ? 6.043 8.501 -15.972 1.00 69.94 108 TYR A C 1
ATOM 868 O O . TYR A 1 108 ? 6.597 8.902 -14.951 1.00 69.94 108 TYR A O 1
ATOM 876 N N . ILE A 1 109 ? 6.706 8.036 -17.025 1.00 67.38 109 ILE A N 1
ATOM 877 C CA . ILE A 1 109 ? 8.159 8.061 -17.159 1.00 67.38 109 ILE A CA 1
ATOM 878 C C . ILE A 1 109 ? 8.478 9.262 -18.036 1.00 67.38 109 ILE A C 1
ATOM 880 O O . ILE A 1 109 ? 8.074 9.295 -19.197 1.00 67.38 109 ILE A O 1
ATOM 884 N N . TYR A 1 110 ? 9.194 10.231 -17.479 1.00 64.94 110 TYR A N 1
ATOM 885 C CA . TYR A 1 110 ? 9.601 11.431 -18.199 1.00 64.94 110 TYR A CA 1
ATOM 886 C C . TYR A 1 110 ? 11.050 11.300 -18.662 1.00 64.94 110 TYR A C 1
ATOM 888 O O . TYR A 1 110 ? 11.935 10.878 -17.909 1.00 64.94 110 TYR A O 1
ATOM 896 N N . THR A 1 111 ? 11.324 11.710 -19.898 1.00 64.94 111 THR A N 1
ATOM 897 C CA . THR A 1 111 ? 12.691 12.025 -20.313 1.00 64.94 111 THR A CA 1
ATOM 898 C C . THR A 1 111 ? 13.195 13.241 -19.540 1.00 64.94 111 THR A C 1
ATOM 900 O O . THR A 1 111 ? 12.419 14.050 -19.033 1.00 64.94 111 THR A O 1
ATOM 903 N N . LYS A 1 112 ? 14.520 13.423 -19.488 1.00 68.69 112 LYS A N 1
ATOM 904 C CA . LYS A 1 112 ? 15.118 14.601 -18.844 1.00 68.69 112 LYS A CA 1
ATOM 905 C C . LYS A 1 112 ? 14.548 15.913 -19.399 1.00 68.69 112 LYS A C 1
ATOM 907 O O . LYS A 1 112 ? 14.270 16.821 -18.629 1.00 68.69 112 LYS A O 1
ATOM 912 N N . LYS A 1 113 ? 14.343 15.978 -20.718 1.00 74.88 113 LYS A N 1
ATOM 913 C CA . LYS A 1 113 ? 13.776 17.149 -21.389 1.00 74.88 113 LYS A CA 1
ATOM 914 C C . LYS A 1 113 ? 12.328 17.398 -20.958 1.00 74.88 113 LYS A C 1
ATOM 916 O O . LYS A 1 113 ? 12.013 18.510 -20.562 1.00 74.88 113 LYS A O 1
ATOM 921 N N . GLU A 1 114 ? 11.476 16.372 -20.993 1.00 74.38 114 GLU A N 1
ATOM 922 C CA . GLU A 1 114 ? 10.074 16.512 -20.573 1.00 74.38 114 GLU A CA 1
ATOM 923 C C . GLU A 1 114 ? 9.975 16.896 -19.093 1.00 74.38 114 GLU A C 1
ATOM 925 O O . GLU A 1 114 ? 9.194 17.768 -18.746 1.00 74.38 114 GLU A O 1
ATOM 930 N N . TYR A 1 115 ? 10.817 16.314 -18.231 1.00 78.00 115 TYR A N 1
ATOM 931 C CA . TYR A 1 115 ? 10.868 16.673 -16.815 1.00 78.00 115 TYR A CA 1
ATOM 932 C C . TYR A 1 115 ? 11.297 18.129 -16.595 1.00 78.00 115 TYR A C 1
ATOM 934 O O . TYR A 1 115 ? 10.748 18.809 -15.736 1.00 78.00 115 TYR A O 1
ATOM 942 N N . GLU A 1 116 ? 12.280 18.628 -17.348 1.00 81.81 116 GLU A N 1
ATOM 943 C CA . GLU A 1 116 ? 12.728 20.023 -17.250 1.00 81.81 116 GLU A CA 1
ATOM 944 C C . GLU A 1 116 ? 11.629 21.019 -17.654 1.00 81.81 116 GLU A C 1
ATOM 946 O O . GLU A 1 116 ? 11.573 22.109 -17.077 1.00 81.81 116 GLU A O 1
ATOM 951 N N . GLU A 1 117 ? 10.745 20.619 -18.573 1.00 85.94 117 GLU A N 1
ATOM 952 C CA . GLU A 1 117 ? 9.603 21.396 -19.073 1.00 85.94 117 GLU A CA 1
ATOM 953 C C . GLU A 1 117 ? 8.394 21.423 -18.117 1.00 85.94 117 GLU A C 1
ATOM 955 O O . GLU A 1 117 ? 7.559 22.317 -18.251 1.00 85.94 117 GLU A O 1
ATOM 960 N N . LEU A 1 118 ? 8.315 20.509 -17.140 1.00 82.38 118 LEU A N 1
ATOM 961 C CA . LEU A 1 118 ? 7.262 20.497 -16.114 1.00 82.38 118 LEU A CA 1
ATOM 962 C C . LEU A 1 118 ? 7.328 21.730 -15.204 1.00 82.38 118 LEU A C 1
ATOM 964 O O . LEU A 1 118 ? 8.412 22.257 -14.911 1.00 82.38 118 LEU A O 1
ATOM 968 N N . ASP A 1 119 ? 6.176 22.158 -14.693 1.00 87.12 119 ASP A N 1
ATOM 969 C CA . ASP A 1 119 ? 6.137 23.189 -13.658 1.00 87.12 119 ASP A CA 1
ATOM 970 C C . ASP A 1 119 ? 6.606 22.662 -12.285 1.00 87.12 119 ASP A C 1
ATOM 972 O O . ASP A 1 119 ? 6.879 21.476 -12.088 1.00 87.12 119 ASP A O 1
ATOM 976 N N . GLU A 1 120 ? 6.782 23.565 -11.318 1.00 84.19 120 GLU A N 1
ATOM 977 C CA . GLU A 1 120 ? 7.317 23.205 -10.000 1.00 84.19 120 GLU A CA 1
ATOM 978 C C . GLU A 1 120 ? 6.376 22.319 -9.174 1.00 84.19 120 GLU A C 1
ATOM 980 O O . GLU A 1 120 ? 6.847 21.612 -8.285 1.00 84.19 120 GLU A O 1
ATOM 985 N N . ASP A 1 121 ? 5.069 22.343 -9.427 1.00 80.50 121 ASP A N 1
ATOM 986 C CA . ASP A 1 121 ? 4.114 21.486 -8.726 1.00 80.50 121 ASP A CA 1
ATOM 987 C C . ASP A 1 121 ? 4.056 20.102 -9.387 1.00 80.50 121 ASP A C 1
ATOM 989 O O . ASP A 1 121 ? 4.114 19.088 -8.692 1.00 80.50 121 ASP A O 1
ATOM 993 N N . GLU A 1 122 ? 4.101 20.038 -10.717 1.00 77.38 122 GLU A N 1
ATOM 994 C CA . GLU A 1 122 ? 4.261 18.792 -11.471 1.00 77.38 122 GLU A CA 1
ATOM 995 C C . GLU A 1 122 ? 5.573 18.078 -11.118 1.00 77.38 122 GLU A C 1
ATOM 997 O O . GLU A 1 122 ? 5.580 16.867 -10.891 1.00 77.38 122 GLU A O 1
ATOM 1002 N N . LYS A 1 123 ? 6.681 18.815 -10.976 1.00 72.06 123 LYS A N 1
ATOM 1003 C CA . LYS A 1 123 ? 7.974 18.265 -10.532 1.00 72.06 123 LYS A CA 1
ATOM 1004 C C . LYS A 1 123 ? 7.935 17.702 -9.112 1.00 72.06 123 LYS A C 1
ATOM 1006 O O . LYS A 1 123 ? 8.641 16.738 -8.839 1.00 72.06 123 LYS A O 1
ATOM 1011 N N . LYS A 1 124 ? 7.124 18.264 -8.204 1.00 71.44 124 LYS A N 1
ATOM 1012 C CA . LYS A 1 124 ? 6.949 17.723 -6.837 1.00 71.44 124 LYS A CA 1
ATOM 1013 C C . LYS A 1 124 ? 6.178 16.407 -6.833 1.00 71.44 124 LYS A C 1
ATOM 1015 O O . LYS A 1 124 ? 6.443 15.545 -5.995 1.00 71.44 124 LYS A O 1
ATOM 1020 N N . GLU A 1 125 ? 5.236 16.266 -7.757 1.00 68.06 125 GLU A N 1
ATOM 1021 C CA . GLU A 1 125 ? 4.426 15.060 -7.935 1.00 68.06 125 GLU A CA 1
ATOM 1022 C C . GLU A 1 125 ? 5.164 13.978 -8.747 1.00 68.06 125 GLU A C 1
ATOM 1024 O O . GLU A 1 125 ? 4.890 12.785 -8.594 1.00 68.06 125 GLU A O 1
ATOM 1029 N N . CYS A 1 126 ? 6.149 14.372 -9.561 1.00 62.84 126 CYS A N 1
ATOM 1030 C CA . CYS A 1 126 ? 6.982 13.476 -10.356 1.00 62.84 126 CYS A CA 1
ATOM 1031 C C . CYS A 1 126 ? 8.197 12.968 -9.570 1.00 62.84 126 CYS A C 1
ATOM 1033 O O . CYS A 1 126 ? 9.114 13.718 -9.244 1.00 62.84 126 CYS A O 1
ATOM 1035 N N . ARG A 1 127 ? 8.271 11.654 -9.341 1.00 58.59 127 ARG A N 1
ATOM 1036 C CA . ARG A 1 127 ? 9.509 10.998 -8.897 1.00 58.59 127 ARG A CA 1
ATOM 1037 C C . ARG A 1 127 ? 10.170 10.333 -10.097 1.00 58.59 127 ARG A C 1
ATOM 1039 O O . ARG A 1 127 ? 9.557 9.522 -10.786 1.00 58.59 127 ARG A O 1
ATOM 1046 N N . VAL A 1 128 ? 11.379 10.799 -10.408 1.00 47.66 128 VAL A N 1
ATOM 1047 C CA . VAL A 1 128 ? 12.063 10.543 -11.678 1.00 47.66 128 VAL A CA 1
ATOM 1048 C C . VAL A 1 128 ? 12.508 9.092 -11.759 1.00 47.66 128 VAL A C 1
ATOM 1050 O O . VAL A 1 128 ? 13.426 8.683 -11.059 1.00 47.66 128 VAL A O 1
ATOM 1053 N N . VAL A 1 129 ? 11.956 8.368 -12.721 1.00 47.31 129 VAL A N 1
ATOM 1054 C CA . VAL A 1 129 ? 12.580 7.161 -13.256 1.00 47.31 129 VAL A CA 1
ATOM 1055 C C . VAL A 1 129 ? 12.821 7.398 -14.731 1.00 47.31 129 VAL A C 1
ATOM 1057 O O . VAL A 1 129 ? 11.891 7.616 -15.500 1.00 47.31 129 VAL A O 1
ATOM 1060 N N . GLY A 1 130 ? 14.094 7.463 -15.111 1.00 41.19 130 GLY A N 1
ATOM 1061 C CA . GLY A 1 130 ? 14.498 7.747 -16.478 1.00 41.19 130 GLY A CA 1
ATOM 1062 C C . GLY A 1 130 ? 14.599 6.471 -17.306 1.00 41.19 130 GLY A C 1
ATOM 1063 O O . GLY A 1 130 ? 15.275 5.524 -16.913 1.00 41.19 130 GLY A O 1
ATOM 1064 N N . ARG A 1 131 ? 14.031 6.479 -18.513 1.00 46.03 131 ARG A N 1
ATOM 1065 C CA . ARG A 1 131 ? 14.530 5.671 -19.635 1.00 46.03 131 ARG A CA 1
ATOM 1066 C C . ARG A 1 131 ? 14.605 6.535 -20.887 1.00 46.03 131 ARG A C 1
ATOM 1068 O O . ARG A 1 131 ? 13.836 7.472 -21.067 1.00 46.03 131 ARG A O 1
ATOM 1075 N N . SER A 1 132 ? 15.593 6.223 -21.721 1.00 42.44 132 SER A N 1
ATOM 1076 C CA . SER A 1 132 ? 15.896 6.950 -22.951 1.00 42.44 132 SER A CA 1
ATOM 1077 C C . SER A 1 132 ? 14.710 6.950 -23.920 1.00 42.44 132 SER A C 1
ATOM 1079 O O . SER A 1 132 ? 14.221 5.891 -24.315 1.00 42.44 132 SER A O 1
ATOM 1081 N N . GLY A 1 133 ? 14.293 8.148 -24.327 1.00 46.47 133 GLY A N 1
ATOM 1082 C CA . GLY A 1 133 ? 13.466 8.373 -25.500 1.00 46.47 133 GLY A CA 1
ATOM 1083 C C . GLY A 1 133 ? 14.366 8.567 -26.716 1.00 46.47 133 GLY A C 1
ATOM 1084 O O . GLY A 1 133 ? 14.868 9.664 -26.939 1.00 46.47 133 GLY A O 1
ATOM 1085 N N . SER A 1 134 ? 14.501 7.508 -27.519 1.00 42.66 134 SER A N 1
ATOM 1086 C CA . SER A 1 134 ? 15.072 7.521 -28.874 1.00 42.66 134 SER A CA 1
ATOM 1087 C C . SER A 1 134 ? 16.617 7.545 -28.997 1.00 42.66 134 SER A C 1
ATOM 1089 O O . SER A 1 134 ? 17.309 8.328 -28.359 1.00 42.66 134 SER A O 1
ATOM 1091 N N . HIS A 1 135 ? 17.132 6.709 -29.913 1.00 42.16 135 HIS A N 1
ATOM 1092 C CA . HIS A 1 135 ? 18.518 6.607 -30.424 1.00 42.16 135 HIS A CA 1
ATOM 1093 C C . HIS A 1 135 ? 19.615 6.056 -29.487 1.00 42.16 135 HIS A C 1
ATOM 1095 O O . HIS A 1 135 ? 20.383 6.801 -28.885 1.00 42.16 135 HIS A O 1
ATOM 1101 N N . ALA A 1 136 ? 19.818 4.734 -29.504 1.00 44.50 136 ALA A N 1
ATOM 1102 C CA . ALA A 1 136 ? 21.136 4.152 -29.238 1.00 44.50 136 ALA A CA 1
ATOM 1103 C C . ALA A 1 136 ? 21.869 3.973 -30.581 1.00 44.50 136 ALA A C 1
ATOM 1105 O O . ALA A 1 136 ? 21.692 2.963 -31.259 1.00 44.50 136 ALA A O 1
ATOM 1106 N N . TYR A 1 137 ? 22.660 4.967 -30.998 1.00 37.66 137 TYR A N 1
ATOM 1107 C CA . TYR A 1 137 ? 23.609 4.793 -32.104 1.00 37.66 137 TYR A CA 1
ATOM 1108 C C . TYR A 1 137 ? 24.749 3.887 -31.626 1.00 37.66 137 TYR A C 1
ATOM 1110 O O . TYR A 1 137 ? 25.713 4.347 -31.019 1.00 37.66 137 TYR A O 1
ATOM 1118 N N . ALA A 1 138 ? 24.633 2.584 -31.870 1.00 42.00 138 ALA A N 1
ATOM 1119 C CA . ALA A 1 13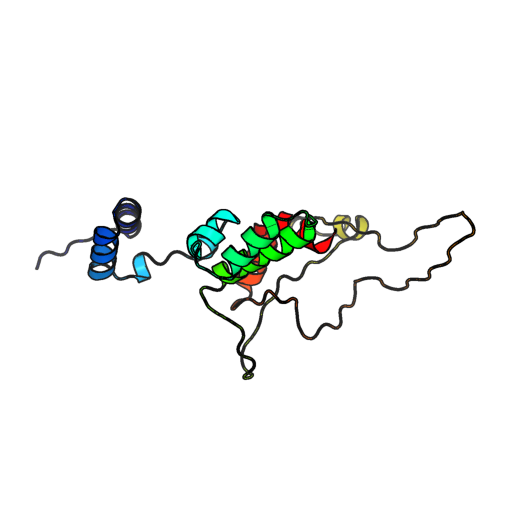8 ? 25.780 1.692 -31.816 1.00 42.00 138 ALA A CA 1
ATOM 1120 C C . ALA A 1 138 ? 26.449 1.718 -33.197 1.00 42.00 138 ALA A C 1
ATOM 1122 O O . ALA A 1 138 ? 26.068 0.955 -34.084 1.00 42.00 138 ALA A O 1
ATOM 1123 N N . ASP A 1 139 ? 27.430 2.604 -33.391 1.00 36.19 139 ASP A N 1
ATOM 1124 C CA . ASP A 1 139 ? 28.299 2.636 -34.581 1.00 36.19 139 ASP A CA 1
ATOM 1125 C C . ASP A 1 139 ? 29.244 1.419 -34.588 1.00 36.19 139 ASP A C 1
ATOM 1127 O O . ASP A 1 139 ? 30.460 1.502 -34.427 1.00 36.19 139 ASP A O 1
ATOM 1131 N N . GLY A 1 140 ? 28.648 0.237 -34.716 1.00 39.44 140 GLY A N 1
ATOM 1132 C CA . GLY A 1 140 ? 29.315 -1.043 -34.545 1.00 39.44 140 GLY A CA 1
ATOM 1133 C C . GLY A 1 140 ? 28.582 -2.178 -35.243 1.00 39.44 140 GLY A C 1
ATOM 1134 O O . GLY A 1 140 ? 28.404 -3.227 -34.649 1.00 39.44 140 GLY A O 1
ATOM 1135 N N . GLY A 1 141 ? 28.111 -1.962 -36.474 1.00 37.78 141 GLY A N 1
ATOM 1136 C CA . GLY A 1 141 ? 27.992 -2.983 -37.527 1.00 37.78 141 GLY A CA 1
ATOM 1137 C C . GLY A 1 141 ? 27.182 -4.274 -37.308 1.00 37.78 141 GLY A C 1
ATOM 1138 O O . GLY A 1 141 ? 27.208 -5.101 -38.215 1.00 37.78 141 GLY A O 1
ATOM 1139 N N . VAL A 1 142 ? 26.478 -4.495 -36.186 1.00 33.59 142 VAL A N 1
ATOM 1140 C CA . VAL A 1 142 ? 25.763 -5.775 -35.946 1.00 33.59 142 VAL A CA 1
ATOM 1141 C C . VAL A 1 142 ? 24.302 -5.666 -35.482 1.00 33.59 142 VAL A C 1
ATOM 1143 O O . VAL A 1 142 ? 23.670 -6.699 -35.279 1.00 33.59 142 VAL A O 1
ATOM 1146 N N . ALA A 1 143 ? 23.707 -4.474 -35.369 1.00 38.22 143 ALA A N 1
ATOM 1147 C CA . ALA A 1 143 ? 22.265 -4.361 -35.116 1.00 38.22 143 ALA A CA 1
ATOM 1148 C C . ALA A 1 143 ? 21.660 -3.061 -35.665 1.00 38.22 143 ALA A C 1
ATOM 1150 O O . ALA A 1 143 ? 22.147 -1.971 -35.380 1.00 38.22 143 ALA A O 1
ATOM 1151 N N . TYR A 1 144 ? 20.560 -3.192 -36.414 1.00 34.16 144 TYR A N 1
ATOM 1152 C CA . TYR A 1 144 ? 19.654 -2.103 -36.785 1.00 34.16 144 TYR A CA 1
ATOM 1153 C C . TYR A 1 144 ? 18.305 -2.374 -36.117 1.00 34.16 144 TYR A C 1
ATOM 1155 O O . TYR A 1 144 ? 17.667 -3.384 -36.414 1.00 34.16 144 TYR A O 1
ATOM 1163 N N . ALA A 1 145 ? 17.878 -1.500 -35.209 1.00 35.84 145 ALA A N 1
ATOM 1164 C CA . ALA A 1 145 ? 16.572 -1.592 -34.564 1.00 35.84 145 ALA A CA 1
ATOM 1165 C C . ALA A 1 145 ? 15.849 -0.248 -34.688 1.00 35.84 145 ALA A C 1
ATOM 1167 O O . ALA A 1 145 ? 16.236 0.742 -34.073 1.00 35.84 145 ALA A O 1
ATOM 1168 N N . TYR A 1 146 ? 14.803 -0.226 -35.514 1.00 35.50 146 TYR A N 1
ATOM 1169 C CA . TYR A 1 146 ? 13.896 0.906 -35.664 1.00 35.50 146 TYR A CA 1
ATOM 1170 C C . TYR A 1 146 ? 12.806 0.799 -34.591 1.00 35.50 146 TYR A C 1
ATOM 1172 O O . TYR A 1 146 ? 12.048 -0.170 -34.585 1.00 35.50 146 TYR A O 1
ATOM 1180 N N . ALA A 1 1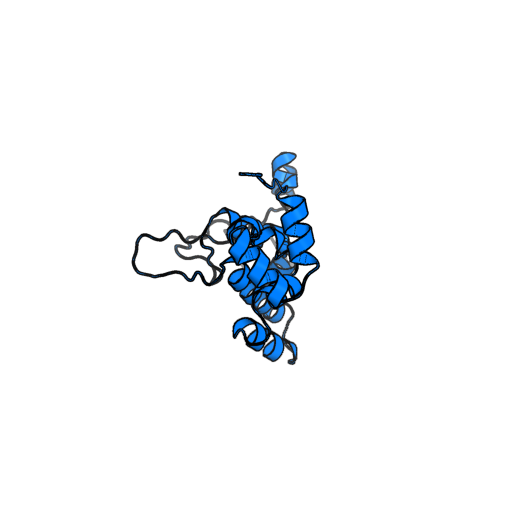47 ? 12.727 1.768 -33.679 1.00 45.31 147 ALA A N 1
ATOM 1181 C CA . ALA A 1 147 ? 11.660 1.859 -32.684 1.00 45.31 147 ALA A CA 1
ATOM 1182 C C . ALA A 1 147 ? 11.021 3.247 -32.789 1.00 45.31 147 ALA A C 1
ATOM 1184 O O . ALA A 1 147 ? 11.681 4.242 -32.492 1.00 45.31 147 ALA A O 1
ATOM 1185 N N . SER A 1 148 ? 9.772 3.317 -33.261 1.00 44.50 148 SER A N 1
ATOM 1186 C CA . SER A 1 148 ? 9.067 4.591 -33.445 1.00 44.50 148 SER A CA 1
ATOM 1187 C C . SER A 1 148 ? 8.422 5.111 -32.159 1.00 44.50 148 SER A C 1
ATOM 1189 O O . SER A 1 148 ? 8.431 6.315 -31.975 1.00 44.50 148 SER A O 1
ATOM 1191 N N . ASP A 1 149 ? 7.964 4.251 -31.239 1.00 50.81 149 ASP A N 1
ATOM 1192 C CA . ASP A 1 149 ? 7.418 4.650 -29.929 1.00 50.81 149 ASP A CA 1
ATOM 1193 C C . ASP A 1 149 ? 7.518 3.478 -28.942 1.00 50.81 149 ASP A C 1
ATOM 1195 O O . ASP A 1 149 ? 7.008 2.396 -29.225 1.00 50.81 149 ASP A O 1
ATOM 1199 N N . ALA A 1 150 ? 8.186 3.650 -27.795 1.00 48.97 150 ALA A N 1
ATOM 1200 C CA . ALA A 1 150 ? 8.532 2.520 -26.922 1.00 48.97 150 ALA A CA 1
ATOM 1201 C C . ALA A 1 150 ? 7.853 2.496 -25.539 1.00 48.97 150 ALA A C 1
ATOM 1203 O O . ALA A 1 150 ? 8.190 1.594 -24.779 1.00 48.97 150 ALA A O 1
ATOM 1204 N N . SER A 1 151 ? 6.918 3.408 -25.199 1.00 46.34 151 SER A N 1
ATOM 1205 C CA . SER A 1 151 ? 5.991 3.274 -24.034 1.00 46.34 151 SER A CA 1
ATOM 1206 C C . SER A 1 151 ? 4.883 4.349 -23.900 1.00 46.34 151 SER A C 1
ATOM 1208 O O . SER A 1 151 ? 4.139 4.322 -22.925 1.00 46.34 151 SER A O 1
ATOM 1210 N N . SER A 1 152 ? 4.720 5.300 -24.825 1.00 46.47 152 SER A N 1
ATOM 1211 C CA . SER A 1 152 ? 3.838 6.471 -24.609 1.00 46.47 152 SER A CA 1
ATOM 1212 C C . SER A 1 152 ? 2.341 6.215 -24.866 1.00 46.47 152 SER A C 1
ATOM 1214 O O . SER A 1 152 ? 1.495 6.914 -24.315 1.00 46.47 152 SER A O 1
ATOM 1216 N N . PHE A 1 153 ? 1.994 5.201 -25.669 1.00 43.34 153 PHE A N 1
ATOM 1217 C CA . PHE A 1 153 ? 0.608 4.806 -25.964 1.00 43.34 153 PHE A CA 1
ATOM 1218 C C . PHE A 1 153 ? 0.343 3.369 -25.494 1.00 43.34 153 PHE A C 1
ATOM 1220 O O . PHE A 1 153 ? 0.392 2.417 -26.272 1.00 43.34 153 PHE A O 1
ATOM 1227 N N . SER A 1 154 ? 0.052 3.191 -24.203 1.00 46.00 154 SER A N 1
ATOM 1228 C CA . SER A 1 154 ? -0.457 1.909 -23.705 1.00 46.00 154 SER A CA 1
ATOM 1229 C C . SER A 1 154 ? -1.975 1.845 -23.898 1.00 46.00 154 SER A C 1
ATOM 1231 O O . SER A 1 154 ? -2.736 2.429 -23.128 1.00 46.00 154 SER A O 1
ATOM 1233 N N . HIS A 1 155 ? -2.435 1.126 -24.926 1.00 48.50 155 HIS A N 1
ATOM 1234 C CA . HIS A 1 155 ? -3.851 0.772 -25.117 1.00 48.50 155 HIS A CA 1
ATOM 1235 C C . HIS A 1 155 ? -4.266 -0.387 -24.190 1.00 48.50 155 HIS A C 1
ATOM 1237 O O . HIS A 1 155 ? -4.767 -1.417 -24.643 1.00 48.50 155 HIS A O 1
ATOM 1243 N N . THR A 1 156 ? -4.025 -0.251 -22.884 1.00 50.75 156 THR A N 1
ATOM 1244 C CA . THR A 1 156 ? -4.393 -1.284 -21.912 1.00 50.75 156 THR A CA 1
ATOM 1245 C C . THR A 1 156 ? -5.795 -1.026 -21.371 1.00 50.75 156 THR A C 1
ATOM 1247 O O . THR A 1 156 ? -6.064 -0.006 -20.742 1.00 50.75 156 THR A O 1
ATOM 1250 N N . TYR A 1 157 ? -6.703 -1.975 -21.603 1.00 48.84 157 TYR A N 1
ATOM 1251 C CA . TYR A 1 157 ? -8.053 -1.943 -21.030 1.00 48.84 157 TYR A CA 1
ATOM 1252 C C . TYR A 1 157 ? -8.096 -2.497 -19.593 1.00 48.84 157 TYR A C 1
ATOM 1254 O O . TYR A 1 157 ? -9.095 -2.321 -18.901 1.00 48.84 157 TYR A O 1
ATOM 1262 N N . VAL A 1 158 ? -7.030 -3.174 -19.140 1.00 53.66 158 VAL A N 1
ATOM 1263 C CA . VAL A 1 158 ? -6.928 -3.805 -17.813 1.00 53.66 158 VAL A CA 1
ATOM 1264 C C . VAL A 1 158 ? -5.519 -3.602 -17.241 1.00 53.66 158 VAL A C 1
ATOM 1266 O O . VAL A 1 158 ? -4.536 -3.987 -17.873 1.00 53.66 158 VAL A O 1
ATOM 1269 N N . GLY A 1 159 ? -5.422 -2.979 -16.061 1.00 56.22 159 GLY A N 1
ATOM 1270 C CA . GLY A 1 159 ? -4.157 -2.682 -15.374 1.00 56.22 159 GLY A CA 1
ATOM 1271 C C . GLY A 1 159 ? -3.476 -3.903 -14.741 1.00 56.22 159 GLY A C 1
ATOM 1272 O O . GLY A 1 159 ? -3.962 -5.032 -14.836 1.00 56.22 159 GLY A O 1
ATOM 1273 N N . SER A 1 160 ? -2.325 -3.679 -14.092 1.00 59.03 160 SER A N 1
ATOM 1274 C CA . SER A 1 160 ? -1.550 -4.740 -13.427 1.00 59.03 160 SER A CA 1
ATOM 1275 C C . SER A 1 160 ? -2.374 -5.461 -12.347 1.00 59.03 160 SER A C 1
ATOM 1277 O O . SER A 1 160 ? -3.389 -4.956 -11.881 1.00 59.03 160 SER A O 1
ATOM 1279 N N . ARG A 1 161 ? -1.946 -6.651 -11.902 1.00 65.44 161 ARG A N 1
ATOM 1280 C CA . ARG A 1 161 ? -2.690 -7.490 -10.932 1.00 65.44 161 ARG A CA 1
ATOM 1281 C C . ARG A 1 161 ? -2.968 -6.826 -9.565 1.00 65.44 161 ARG A C 1
ATOM 1283 O O . ARG A 1 161 ? -3.648 -7.428 -8.739 1.00 65.44 161 ARG A O 1
ATOM 1290 N N . LEU A 1 162 ? -2.468 -5.615 -9.322 1.00 84.44 162 LEU A N 1
ATOM 1291 C CA . LEU A 1 162 ? -2.622 -4.846 -8.088 1.00 84.44 162 LEU A CA 1
ATOM 1292 C C . LEU A 1 162 ? -3.765 -3.829 -8.234 1.00 84.44 162 LEU A C 1
ATOM 1294 O O . LEU A 1 162 ? -3.535 -2.633 -8.401 1.00 84.44 162 LEU A O 1
ATOM 1298 N N . ALA A 1 163 ? -5.005 -4.323 -8.226 1.00 87.44 163 ALA A N 1
ATOM 1299 C CA . ALA A 1 163 ? -6.198 -3.478 -8.251 1.00 87.44 163 ALA A CA 1
ATOM 1300 C C . ALA A 1 163 ? -6.505 -2.919 -6.856 1.00 87.44 163 ALA A C 1
ATOM 1302 O O . ALA A 1 163 ? -6.362 -3.629 -5.860 1.00 87.44 163 ALA A O 1
ATOM 1303 N N . PHE A 1 164 ? -7.003 -1.687 -6.794 1.00 90.06 164 PHE A N 1
ATOM 1304 C CA . PHE A 1 164 ? -7.411 -1.013 -5.564 1.00 90.06 164 PHE A CA 1
ATOM 1305 C C . PHE A 1 164 ? -8.879 -0.592 -5.608 1.00 90.06 164 PHE A C 1
ATOM 1307 O O . PHE A 1 164 ? -9.379 -0.172 -6.657 1.00 90.06 164 PHE A O 1
ATOM 1314 N N . LYS A 1 165 ? -9.541 -0.651 -4.443 1.00 90.69 165 LYS A N 1
ATOM 1315 C CA . LYS A 1 165 ? -10.953 -0.261 -4.260 1.00 90.69 165 LYS A CA 1
ATOM 1316 C C . LYS A 1 165 ? -11.234 1.228 -4.496 1.00 90.69 165 LYS A C 1
ATOM 1318 O O . LYS A 1 165 ? -12.363 1.595 -4.808 1.00 90.69 165 LYS A O 1
ATOM 1323 N N . THR A 1 166 ? -10.230 2.096 -4.354 1.00 92.19 166 THR A N 1
ATOM 1324 C CA . THR A 1 166 ? -10.358 3.545 -4.582 1.00 92.19 166 THR A CA 1
ATOM 1325 C C . THR A 1 166 ? -9.150 4.108 -5.327 1.00 92.19 166 THR A C 1
ATOM 1327 O O . THR A 1 166 ? -8.039 3.583 -5.226 1.00 92.19 166 THR A O 1
ATOM 1330 N N . ARG A 1 167 ? -9.360 5.221 -6.046 1.00 90.69 167 ARG A N 1
ATOM 1331 C CA . ARG A 1 167 ? -8.277 5.994 -6.680 1.00 90.69 167 ARG A CA 1
ATOM 1332 C C . ARG A 1 167 ? -7.221 6.413 -5.662 1.00 90.69 167 ARG A C 1
ATOM 1334 O O . ARG A 1 167 ? -6.038 6.279 -5.932 1.00 90.69 167 ARG A O 1
ATOM 1341 N N . GLU A 1 168 ? -7.663 6.878 -4.501 1.00 93.94 168 GLU A N 1
ATOM 1342 C CA . GLU A 1 168 ? -6.788 7.356 -3.434 1.00 93.94 168 GLU A CA 1
ATOM 1343 C C . GLU A 1 168 ? -5.834 6.268 -2.923 1.00 93.94 168 GLU A C 1
ATOM 1345 O O . GLU A 1 168 ? -4.663 6.546 -2.690 1.00 93.94 168 GLU A O 1
ATOM 1350 N N . LEU A 1 169 ? -6.293 5.016 -2.803 1.00 95.19 169 LEU A N 1
ATOM 1351 C CA . LEU A 1 169 ? -5.424 3.908 -2.394 1.00 95.19 169 LEU A CA 1
ATOM 1352 C C . LEU A 1 169 ? -4.422 3.520 -3.481 1.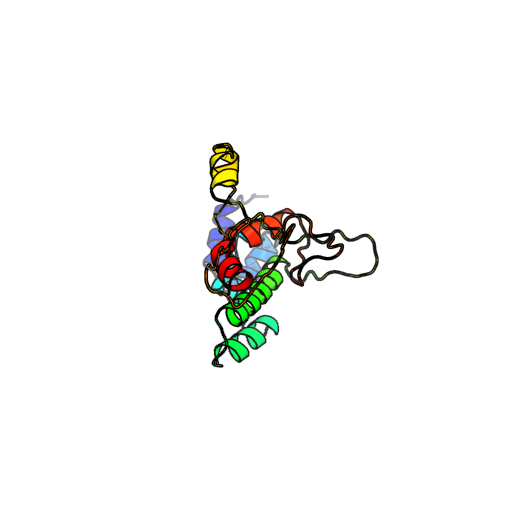00 95.19 169 LEU A C 1
ATOM 1354 O O . LEU A 1 169 ? -3.274 3.223 -3.160 1.00 95.19 169 LEU A O 1
ATOM 1358 N N . ALA A 1 170 ? -4.833 3.547 -4.751 1.00 91.81 170 ALA A N 1
ATOM 1359 C CA . ALA A 1 170 ? -3.914 3.323 -5.864 1.00 91.81 170 ALA A CA 1
ATOM 1360 C C . ALA A 1 170 ? -2.826 4.409 -5.908 1.00 91.81 170 ALA A C 1
ATOM 1362 O O . ALA A 1 170 ? -1.641 4.102 -6.010 1.00 91.81 170 ALA A O 1
ATOM 1363 N N . GLU A 1 171 ? -3.218 5.674 -5.777 1.00 91.25 171 GLU A N 1
ATOM 1364 C CA . GLU A 1 171 ? -2.292 6.804 -5.757 1.00 91.25 171 GLU A CA 1
ATOM 1365 C C . GLU A 1 171 ? -1.349 6.741 -4.550 1.00 91.25 171 GLU A C 1
ATOM 1367 O O . GLU A 1 171 ? -0.133 6.853 -4.709 1.00 91.25 171 GLU A O 1
ATOM 1372 N N . TYR 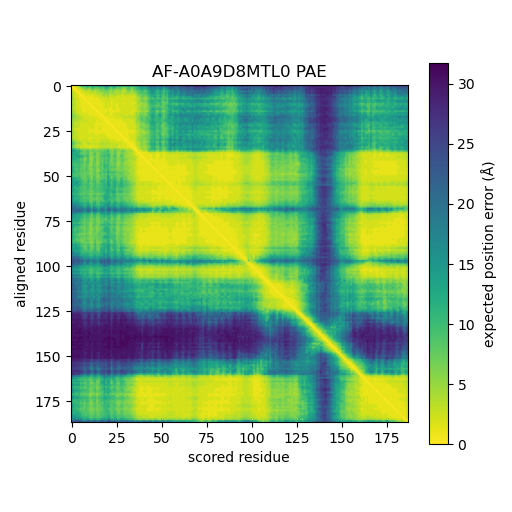A 1 172 ? -1.889 6.474 -3.359 1.00 95.19 172 TYR A N 1
ATOM 1373 C CA . TYR A 1 172 ? -1.095 6.281 -2.152 1.00 95.19 172 TYR A CA 1
ATOM 1374 C C . TYR A 1 172 ? -0.096 5.133 -2.314 1.00 95.19 172 TYR A C 1
ATOM 1376 O O . TYR A 1 172 ? 1.084 5.317 -2.035 1.00 95.19 172 TYR A O 1
ATOM 1384 N N . CYS A 1 173 ? -0.530 3.970 -2.810 1.00 95.19 173 CYS A N 1
ATOM 1385 C CA . CYS A 1 173 ? 0.355 2.824 -3.003 1.00 95.19 173 CYS A CA 1
ATOM 1386 C C . CYS A 1 173 ? 1.496 3.137 -3.982 1.00 95.19 173 CYS A C 1
ATOM 1388 O O . CYS A 1 173 ? 2.646 2.783 -3.716 1.00 95.19 173 CYS A O 1
ATOM 1390 N N . GLY A 1 174 ? 1.191 3.819 -5.092 1.00 90.81 174 GLY A N 1
ATOM 1391 C CA . GLY A 1 174 ? 2.195 4.220 -6.077 1.00 90.81 174 GLY A CA 1
ATOM 1392 C C . GLY A 1 174 ? 3.216 5.212 -5.520 1.00 90.81 174 GLY A C 1
ATOM 1393 O O . GLY A 1 174 ? 4.408 5.069 -5.775 1.00 90.81 174 GLY A O 1
ATOM 1394 N N . LYS A 1 175 ? 2.767 6.189 -4.721 1.00 90.25 175 LYS A N 1
ATOM 1395 C CA . LYS A 1 175 ? 3.630 7.237 -4.154 1.00 90.25 175 LYS A CA 1
ATOM 1396 C C . LYS A 1 175 ? 4.426 6.770 -2.935 1.00 90.25 175 LYS A C 1
ATOM 1398 O O . LYS A 1 175 ? 5.626 7.019 -2.860 1.00 90.25 175 LYS A O 1
ATOM 1403 N N . GLN A 1 176 ? 3.772 6.104 -1.985 1.00 95.31 176 GLN A N 1
ATOM 1404 C CA . GLN A 1 176 ? 4.378 5.689 -0.717 1.00 95.31 176 GLN A CA 1
ATOM 1405 C C . GLN A 1 176 ? 5.458 4.624 -0.922 1.00 95.31 176 GLN A C 1
ATOM 1407 O O . GLN A 1 176 ? 6.494 4.664 -0.266 1.00 95.31 176 GLN A O 1
ATOM 1412 N N . PHE A 1 177 ? 5.230 3.684 -1.841 1.00 94.69 177 PHE A N 1
ATOM 1413 C CA . PHE A 1 177 ? 6.106 2.530 -2.053 1.00 94.69 177 PHE A CA 1
ATOM 1414 C C . PHE A 1 177 ? 6.915 2.635 -3.347 1.00 94.69 177 PHE A C 1
ATOM 1416 O O . PHE A 1 177 ? 7.280 1.611 -3.924 1.00 94.69 177 PHE A O 1
ATOM 1423 N N . ILE A 1 178 ? 7.178 3.860 -3.820 1.00 90.81 178 ILE A N 1
ATOM 1424 C CA . ILE A 1 178 ? 7.792 4.114 -5.131 1.00 90.81 178 ILE A CA 1
ATOM 1425 C C . ILE A 1 178 ? 9.106 3.349 -5.326 1.00 90.81 178 ILE A C 1
ATOM 1427 O O . ILE A 1 178 ? 9.295 2.740 -6.366 1.00 90.81 178 ILE A O 1
ATOM 1431 N N . GLU A 1 179 ? 9.956 3.255 -4.304 1.00 90.69 179 GLU A N 1
ATOM 1432 C CA . GLU A 1 179 ? 11.234 2.529 -4.389 1.00 90.69 179 GLU A CA 1
ATOM 1433 C C . GLU A 1 179 ? 11.050 1.020 -4.638 1.00 90.69 179 GLU A C 1
ATOM 1435 O O . GLU A 1 179 ? 11.880 0.379 -5.282 1.00 90.69 179 GLU A O 1
ATOM 1440 N N . ILE A 1 180 ? 9.955 0.428 -4.148 1.00 94.25 180 ILE A N 1
ATOM 1441 C CA . ILE A 1 180 ? 9.614 -0.975 -4.424 1.00 94.25 180 ILE A CA 1
ATOM 1442 C C . ILE A 1 180 ? 9.076 -1.095 -5.857 1.00 94.25 180 ILE A C 1
ATOM 1444 O O . ILE A 1 180 ? 9.436 -2.025 -6.577 1.00 94.25 180 ILE A O 1
ATOM 1448 N N . TRP A 1 181 ? 8.262 -0.133 -6.303 1.00 90.06 181 TRP A N 1
ATOM 1449 C CA . TRP A 1 181 ? 7.801 -0.064 -7.693 1.00 90.06 181 TRP A CA 1
ATOM 1450 C C . TRP A 1 181 ? 8.956 0.077 -8.682 1.00 90.06 181 TRP A C 1
ATOM 1452 O O . TRP A 1 181 ? 8.951 -0.604 -9.702 1.00 90.06 181 TRP A O 1
ATOM 1462 N N . GLU A 1 182 ? 9.965 0.891 -8.379 1.00 86.06 182 GLU A N 1
ATOM 1463 C CA . GLU A 1 182 ? 11.143 1.068 -9.230 1.00 86.06 182 GLU A CA 1
ATOM 1464 C C . GLU A 1 182 ? 11.899 -0.249 -9.430 1.00 86.06 182 GLU A C 1
ATOM 1466 O O . GLU A 1 182 ? 12.188 -0.629 -10.565 1.00 86.06 182 GLU A O 1
ATOM 1471 N N . LYS A 1 183 ? 12.138 -0.997 -8.345 1.00 88.81 183 LYS A N 1
ATOM 1472 C CA . LYS A 1 183 ? 12.775 -2.323 -8.413 1.00 88.81 183 LYS A CA 1
ATOM 1473 C C . LYS A 1 183 ? 11.982 -3.304 -9.269 1.00 88.81 183 LYS A C 1
ATOM 1475 O O . LYS A 1 183 ? 12.572 -4.098 -9.990 1.00 88.81 183 LYS A O 1
ATOM 1480 N N . TRP A 1 184 ? 10.653 -3.254 -9.198 1.00 87.94 184 TRP A N 1
ATOM 1481 C CA . TRP A 1 184 ? 9.804 -4.135 -9.994 1.00 87.94 184 TRP A CA 1
ATOM 1482 C C . TRP A 1 184 ? 9.734 -3.731 -11.475 1.00 87.94 184 TRP A C 1
ATOM 1484 O O . TRP A 1 184 ? 9.721 -4.594 -12.348 1.00 87.94 184 TRP A O 1
ATOM 1494 N N . LEU A 1 185 ? 9.671 -2.431 -11.772 1.00 81.62 185 LEU A N 1
ATOM 1495 C CA . LEU A 1 185 ? 9.439 -1.927 -13.128 1.00 81.62 185 LEU A CA 1
ATOM 1496 C C . LEU A 1 185 ? 10.710 -1.842 -13.987 1.00 81.62 185 LEU A C 1
ATOM 1498 O O . LEU A 1 185 ? 10.594 -1.831 -15.214 1.00 81.62 185 LEU A O 1
ATOM 1502 N N . PHE A 1 186 ? 11.897 -1.748 -13.378 1.00 75.38 186 PHE A N 1
ATOM 1503 C CA . PHE A 1 186 ? 13.140 -1.413 -14.090 1.00 75.38 186 PHE A CA 1
ATOM 1504 C C . PHE A 1 186 ? 14.277 -2.434 -13.972 1.00 75.38 186 PHE A C 1
ATOM 1506 O O . PHE A 1 186 ? 15.380 -2.127 -14.435 1.00 75.38 186 PHE A O 1
ATOM 1513 N N . ALA A 1 187 ? 14.036 -3.612 -13.395 1.00 64.25 187 ALA A N 1
ATOM 1514 C CA . ALA A 1 187 ? 15.015 -4.701 -13.420 1.00 64.25 187 ALA A CA 1
ATOM 1515 C C . ALA A 1 187 ? 15.207 -5.321 -14.812 1.00 64.25 187 ALA A C 1
ATOM 1517 O O . ALA A 1 187 ? 14.268 -5.268 -15.644 1.00 64.25 187 ALA A O 1
#